Protein AF-A0A447T5Y2-F1 (afdb_monomer)

Secondary structure (DSSP, 8-state):
-GGGSSTTHHHHTS-EEEEETTTTEEEESS--BTTB----HHHHHHT-SSSS-HHHHHHHHHT--TTBGGGT-SBPP-S-SSPP-SS---EEE-S-------HHHHHHHHHTTTPPPEEEEEETTTEEEEEETTT--EEEEEE-GGGHHHHGGGG-TTGGGS---SS-SPPEEEEEE-TTS-EEEEEEEE-GGG-S-EEEEE-S-GGG--SHHHHHHHEEEEE--TT--B--SPPEEEEPTTSS-EEEEE---BT-S-SS-EEE-

Solvent-accessible surface area (backbone atoms only — not comparable to full-atom values): 14014 Å² total; per-residue (Å²): 105,60,79,30,40,59,81,66,38,25,75,76,70,56,34,35,17,25,52,33,80,90,77,74,41,35,27,25,63,34,66,60,50,96,97,39,73,30,54,51,73,70,56,47,46,37,36,26,80,87,58,87,51,26,56,58,48,46,44,36,73,56,26,47,50,70,44,14,44,90,64,75,32,84,23,36,76,71,97,57,72,72,39,63,62,82,70,24,48,69,34,80,48,49,49,70,79,66,94,68,83,51,70,68,50,55,48,48,30,62,77,28,58,80,42,77,40,30,32,33,31,17,16,44,66,39,26,37,38,33,23,33,61,89,76,69,44,68,60,37,35,37,33,56,56,57,29,39,81,54,55,44,49,79,39,37,69,62,28,88,82,58,75,66,58,19,17,28,10,30,39,33,71,35,69,40,46,48,98,88,71,50,76,42,34,35,37,34,27,23,14,11,84,20,22,46,29,38,41,34,32,57,59,61,55,65,88,67,45,80,41,27,64,50,42,6,70,26,35,71,51,72,48,70,54,87,45,37,9,29,16,64,51,63,42,44,68,44,73,42,87,100,54,82,49,46,33,52,43,36,62,24,37,54,87,32,84,47,96,61,71,48,77,56,116

Nearest PDB structures (foldseek):
  4d6v-assembly1_A  TM=4.614E-01  e=2.630E-02  Cryptococcus neoformans H99
  7v08-assembly1_x  TM=5.128E-01  e=5.706E-02  Saccharomyces cerevisiae BY4741
  4cy3-assembly1_A  TM=2.971E-01  e=2.685E-01  Drosophila melanogaster
  6ah0-assembly1_K  TM=2.551E-01  e=3.210E-01  Homo sapiens
  7pkq-assembly1_e  TM=2.874E-01  e=6.697E+00  Chlamydomonas reinhardtii

Sequence (265 aa):
MDAFASGSGWQNTRLIATWDAVNNKGVPFRWPATGVTGINSTQQSQLQPSDTKGSLRVNYLRGDASQEARNGGAFRNRSHLLGDIVDSGPVYVAKPDGPYIDSSYQTFISNNANRTPMLYVGANDGMVHAFNASTGNEAFAFVPNGVFANLYQLTSTSYNSNHIYFVDGSPQAGDVMFADGSWHSVLAGGLGGGGKTIYALDVTSPSSLTSETALANAALWEFSDSGMGYSFGRPTIARLNGSNAFAVLFGNGYASSATTPSSMR

Organism: Chromobacterium violaceum (NCBI:txid536)

Structure (mmCIF, N/CA/C/O backbone):
data_AF-A0A447T5Y2-F1
#
_entry.id   AF-A0A447T5Y2-F1
#
loop_
_atom_site.group_PDB
_atom_site.id
_atom_site.type_symbol
_atom_site.label_atom_id
_atom_site.label_alt_id
_atom_site.label_comp_id
_atom_site.label_asym_id
_atom_site.label_entity_id
_atom_site.label_seq_id
_atom_site.pdbx_PDB_ins_code
_atom_site.Cartn_x
_atom_site.Cartn_y
_atom_site.Cartn_z
_atom_site.occupancy
_atom_site.B_iso_or_equiv
_atom_site.auth_seq_id
_atom_site.auth_comp_id
_atom_site.auth_asym_id
_atom_site.auth_atom_id
_atom_site.pdbx_PDB_model_num
ATOM 1 N N . MET A 1 1 ? -6.065 -14.893 6.366 1.00 68.06 1 MET A N 1
ATOM 2 C CA . MET A 1 1 ? -6.221 -13.521 6.889 1.00 68.06 1 MET A CA 1
ATOM 3 C C . MET A 1 1 ? -6.969 -13.510 8.217 1.00 68.06 1 MET A C 1
ATOM 5 O O . MET A 1 1 ? -6.386 -13.097 9.205 1.00 68.06 1 MET A O 1
ATOM 9 N N . ASP A 1 2 ? -8.185 -14.057 8.306 1.00 68.44 2 ASP A N 1
ATOM 10 C CA . ASP A 1 2 ? -8.962 -14.046 9.565 1.00 68.44 2 ASP A CA 1
ATOM 11 C C . ASP A 1 2 ? -8.323 -14.826 10.729 1.00 68.44 2 ASP A C 1
ATOM 13 O O . ASP A 1 2 ? -8.565 -14.512 11.890 1.00 68.44 2 ASP A O 1
ATOM 17 N N . ALA A 1 3 ? -7.418 -15.768 10.443 1.00 60.91 3 ALA A N 1
ATOM 18 C CA . ALA A 1 3 ? -6.590 -16.419 11.463 1.00 60.91 3 ALA A CA 1
ATOM 19 C C . ALA A 1 3 ? -5.702 -15.433 12.261 1.00 60.91 3 ALA A C 1
ATOM 21 O O . ALA A 1 3 ? -5.240 -15.770 13.347 1.00 60.91 3 ALA A O 1
ATOM 22 N N . PHE A 1 4 ? -5.475 -14.214 11.752 1.00 60.75 4 PHE A N 1
ATOM 23 C CA . PHE A 1 4 ? -4.745 -13.153 12.454 1.00 60.75 4 PHE A CA 1
ATOM 24 C C . PHE A 1 4 ? -5.617 -12.360 13.444 1.00 60.75 4 PHE A C 1
ATOM 26 O O . PHE A 1 4 ? -5.062 -11.634 14.270 1.00 60.75 4 PHE A O 1
ATOM 33 N N . ALA A 1 5 ? -6.951 -12.491 13.374 1.00 56.75 5 ALA A N 1
ATOM 34 C CA . ALA A 1 5 ? -7.902 -11.744 14.206 1.00 56.75 5 ALA A CA 1
ATOM 35 C C . ALA A 1 5 ? -7.975 -12.254 15.658 1.00 56.75 5 ALA A C 1
ATOM 37 O O . ALA A 1 5 ? -8.434 -11.538 16.547 1.00 56.75 5 ALA A O 1
ATOM 38 N N . SER A 1 6 ? -7.522 -13.487 15.918 1.00 52.34 6 SER A N 1
ATOM 39 C CA . SER A 1 6 ? -7.438 -14.059 17.265 1.00 52.34 6 SER A CA 1
ATOM 40 C C . SER A 1 6 ? -6.021 -13.946 17.837 1.00 52.34 6 SER A C 1
ATOM 42 O O . SER A 1 6 ? -5.059 -14.396 17.216 1.00 52.34 6 SER A O 1
ATOM 44 N N . GLY A 1 7 ? -5.887 -13.406 19.052 1.00 61.41 7 GLY A N 1
ATOM 45 C CA . GLY A 1 7 ? -4.606 -13.318 19.767 1.00 61.41 7 GLY A CA 1
ATOM 46 C C . GLY A 1 7 ? -3.740 -12.123 19.345 1.00 61.41 7 GLY A C 1
ATOM 47 O O . GLY A 1 7 ? -4.256 -11.062 19.011 1.00 61.41 7 GLY A O 1
ATOM 48 N N . SER A 1 8 ? -2.411 -12.270 19.396 1.00 62.81 8 SER A N 1
ATOM 49 C CA . SER A 1 8 ? -1.436 -11.202 19.099 1.00 62.81 8 SER A CA 1
ATOM 50 C C . SER A 1 8 ? -0.883 -11.228 17.666 1.00 62.81 8 SER A C 1
ATOM 52 O O . SER A 1 8 ? -0.015 -10.420 17.335 1.00 62.81 8 SER A O 1
ATOM 54 N N . GLY A 1 9 ? -1.376 -12.121 16.795 1.00 67.12 9 GLY A N 1
ATOM 55 C CA . GLY A 1 9 ? -0.890 -12.274 15.415 1.00 67.12 9 GLY A CA 1
ATOM 56 C C . GLY A 1 9 ? -0.922 -10.962 14.623 1.00 67.12 9 GLY A C 1
ATOM 57 O O . GLY A 1 9 ? 0.093 -10.545 14.068 1.00 67.12 9 GLY A O 1
ATOM 58 N N . TRP A 1 10 ? -2.030 -10.218 14.693 1.00 76.25 10 TRP A N 1
ATOM 59 C CA . TRP A 1 10 ? -2.176 -8.899 14.059 1.00 76.25 10 TRP A CA 1
ATOM 60 C C . TRP A 1 10 ? -1.064 -7.888 14.416 1.00 76.25 10 TRP A C 1
ATOM 62 O O . TRP A 1 10 ? -0.790 -6.963 13.641 1.00 76.25 10 TRP A O 1
ATOM 72 N N . GLN A 1 11 ? -0.398 -8.047 15.568 1.00 76.00 11 GLN A N 1
ATOM 73 C CA . GLN A 1 11 ? 0.694 -7.166 15.973 1.00 76.00 11 GLN A CA 1
ATOM 74 C C . GLN A 1 11 ? 1.982 -7.452 15.224 1.00 76.00 11 GLN A C 1
ATOM 76 O O . GLN A 1 11 ? 2.660 -6.497 14.902 1.00 76.00 11 GLN A O 1
ATOM 81 N N . ASN A 1 12 ? 2.361 -8.696 14.948 1.00 75.44 12 ASN A N 1
ATOM 82 C CA . ASN A 1 12 ? 3.721 -8.979 14.459 1.00 75.44 12 ASN A CA 1
ATOM 83 C C . ASN A 1 12 ? 3.765 -9.806 13.174 1.00 75.44 12 ASN A C 1
ATOM 85 O O . ASN A 1 12 ? 4.819 -9.881 12.553 1.00 75.44 12 ASN A O 1
ATOM 89 N N . THR A 1 13 ? 2.651 -10.408 12.757 1.00 81.19 13 THR A N 1
ATOM 90 C CA . THR A 1 13 ? 2.619 -11.280 11.574 1.00 81.19 13 THR A CA 1
ATOM 91 C C . THR A 1 13 ? 2.031 -10.599 10.348 1.00 81.19 13 THR A C 1
ATOM 93 O O . THR A 1 13 ? 2.342 -11.003 9.233 1.00 81.19 13 THR A O 1
ATOM 96 N N . ARG A 1 14 ? 1.186 -9.576 10.527 1.00 90.62 14 ARG A N 1
ATOM 97 C CA . ARG A 1 14 ? 0.581 -8.840 9.413 1.00 90.62 14 ARG A CA 1
ATOM 98 C C . ARG A 1 14 ? 1.428 -7.615 9.078 1.00 90.62 14 ARG A C 1
ATOM 100 O O . ARG A 1 14 ? 1.542 -6.698 9.894 1.00 90.62 14 ARG A O 1
ATOM 107 N N . LEU A 1 15 ? 2.037 -7.626 7.896 1.00 95.44 15 LEU A N 1
ATOM 108 C CA . LEU A 1 15 ? 2.905 -6.553 7.419 1.00 95.44 15 LEU A CA 1
ATOM 109 C C . LEU A 1 15 ? 2.055 -5.475 6.755 1.00 95.44 15 LEU A C 1
ATOM 111 O O . LEU A 1 15 ? 1.461 -5.721 5.706 1.00 95.44 15 LEU A O 1
ATOM 115 N N . ILE A 1 16 ? 1.981 -4.298 7.377 1.00 97.81 16 ILE A N 1
ATOM 116 C CA . ILE A 1 16 ? 1.227 -3.170 6.834 1.00 97.81 16 ILE A CA 1
ATOM 117 C C . ILE A 1 16 ? 2.092 -1.913 6.846 1.00 97.81 16 ILE A C 1
ATOM 119 O O . ILE A 1 16 ? 2.655 -1.543 7.880 1.00 97.81 16 ILE A O 1
ATOM 123 N N . ALA A 1 17 ? 2.177 -1.240 5.703 1.00 98.44 17 ALA A N 1
ATOM 124 C CA . ALA A 1 17 ? 2.833 0.057 5.559 1.00 98.44 17 ALA A CA 1
ATOM 125 C C . ALA A 1 17 ? 1.853 1.112 5.035 1.00 98.44 17 ALA A C 1
ATOM 127 O O . ALA A 1 17 ? 0.733 0.804 4.635 1.00 98.44 17 ALA A O 1
ATOM 128 N N . THR A 1 18 ? 2.278 2.366 5.064 1.00 98.69 18 THR A N 1
ATOM 129 C CA . THR A 1 18 ? 1.534 3.522 4.566 1.00 98.69 18 THR A CA 1
ATOM 130 C C . THR A 1 18 ? 2.504 4.561 4.028 1.00 98.69 18 THR A C 1
ATOM 132 O O . THR A 1 18 ? 3.698 4.522 4.330 1.00 98.69 18 THR A O 1
ATOM 135 N N . TRP A 1 19 ? 1.997 5.520 3.263 1.00 98.44 19 TRP A N 1
ATOM 136 C CA . TRP A 1 19 ? 2.757 6.703 2.882 1.00 98.44 19 TRP A CA 1
ATOM 137 C C . TRP A 1 19 ? 2.705 7.779 3.969 1.00 98.44 19 TRP A C 1
ATOM 139 O O . TRP A 1 19 ? 1.634 8.081 4.487 1.00 98.44 19 TRP A O 1
ATOM 149 N N . ASP A 1 20 ? 3.841 8.379 4.308 1.00 97.50 20 ASP A N 1
ATOM 150 C CA . ASP A 1 20 ? 3.941 9.605 5.097 1.00 97.50 20 ASP A CA 1
ATOM 151 C C . ASP A 1 20 ? 4.128 10.783 4.133 1.00 97.50 20 ASP A C 1
ATOM 153 O O . ASP A 1 20 ? 5.242 11.093 3.709 1.00 97.50 20 ASP A O 1
ATOM 157 N N . ALA A 1 21 ? 3.025 11.453 3.791 1.00 95.25 21 ALA A N 1
ATOM 158 C CA . ALA A 1 21 ? 3.039 12.578 2.856 1.00 95.25 21 ALA A CA 1
ATOM 159 C C . ALA A 1 21 ? 3.775 13.822 3.390 1.00 95.25 21 ALA A C 1
ATOM 161 O O . ALA A 1 21 ? 4.168 14.676 2.602 1.00 95.25 21 ALA A O 1
ATOM 162 N N . VAL A 1 22 ? 3.976 13.936 4.710 1.00 96.00 22 VAL A N 1
ATOM 163 C CA . VAL A 1 22 ? 4.702 15.065 5.317 1.00 96.00 22 VAL A CA 1
ATOM 164 C C . VAL A 1 22 ? 6.204 14.893 5.117 1.00 96.00 22 VAL A C 1
ATOM 166 O O . VAL A 1 22 ? 6.900 15.855 4.806 1.00 96.00 22 VAL A O 1
ATOM 169 N N . ASN A 1 23 ? 6.700 13.665 5.277 1.00 95.94 23 ASN A N 1
ATOM 170 C CA . ASN A 1 23 ? 8.123 13.343 5.151 1.00 95.94 23 ASN A CA 1
ATOM 171 C C . ASN A 1 23 ? 8.494 12.696 3.807 1.00 95.94 23 ASN A C 1
ATOM 173 O O . ASN A 1 23 ? 9.650 12.317 3.623 1.00 95.94 23 ASN A O 1
ATOM 177 N N . ASN A 1 24 ? 7.528 12.561 2.893 1.00 96.56 24 ASN A N 1
ATOM 178 C CA . ASN A 1 24 ? 7.677 12.008 1.547 1.00 96.56 24 ASN A CA 1
ATOM 179 C C . ASN A 1 24 ? 8.396 10.645 1.524 1.00 96.56 24 ASN A C 1
ATOM 181 O O . ASN A 1 24 ? 9.393 10.462 0.822 1.00 96.56 24 ASN A O 1
ATOM 185 N N . LYS A 1 25 ? 7.920 9.703 2.346 1.00 97.69 25 LYS A N 1
ATOM 186 C CA . LYS A 1 25 ? 8.472 8.344 2.450 1.00 97.69 25 LYS A CA 1
ATOM 187 C C . LYS A 1 25 ? 7.422 7.346 2.925 1.00 97.69 25 LYS A C 1
ATOM 189 O O . LYS A 1 25 ? 6.470 7.728 3.601 1.00 97.69 25 LYS A O 1
ATOM 194 N N . GLY A 1 26 ? 7.625 6.059 2.660 1.00 98.38 26 GLY A N 1
ATOM 195 C CA . GLY A 1 26 ? 6.846 5.024 3.332 1.00 98.38 26 GLY A CA 1
ATOM 196 C C . GLY A 1 26 ? 7.217 4.895 4.810 1.00 98.38 26 GLY A C 1
ATOM 197 O O . GLY A 1 26 ? 8.362 5.115 5.214 1.00 98.38 26 GLY A O 1
ATOM 198 N N . VAL A 1 27 ? 6.243 4.507 5.630 1.00 98.38 27 VAL A N 1
ATOM 199 C CA . VAL A 1 27 ? 6.416 4.177 7.051 1.00 98.38 27 VAL A CA 1
ATOM 200 C C . VAL A 1 27 ? 5.561 2.958 7.422 1.00 98.38 27 VAL A C 1
ATOM 202 O O . VAL A 1 27 ? 4.553 2.694 6.762 1.00 98.38 27 VAL A O 1
ATOM 205 N N . PRO A 1 28 ? 5.910 2.197 8.475 1.00 97.75 28 PRO A N 1
ATOM 206 C CA . PRO A 1 28 ? 5.013 1.179 9.017 1.00 97.75 28 PRO A CA 1
ATOM 207 C C . PRO A 1 28 ? 3.645 1.772 9.386 1.00 97.75 28 PRO A C 1
ATOM 209 O O . PRO A 1 28 ? 3.563 2.863 9.953 1.00 97.75 28 PRO A O 1
ATOM 212 N N . PHE A 1 29 ? 2.553 1.047 9.130 1.00 97.88 29 PHE A N 1
ATOM 213 C CA . PHE A 1 29 ? 1.213 1.460 9.557 1.00 97.88 29 PHE A CA 1
ATOM 214 C C . PHE A 1 29 ? 1.020 1.137 11.044 1.00 97.88 29 PHE A C 1
ATOM 216 O O . PHE A 1 29 ? 0.373 0.162 11.433 1.00 97.88 29 PHE A O 1
ATOM 223 N N . ARG A 1 30 ? 1.668 1.930 11.896 1.00 97.00 30 ARG A N 1
ATOM 224 C CA . ARG A 1 30 ? 1.734 1.750 13.350 1.00 97.00 30 ARG A CA 1
ATOM 225 C C . ARG A 1 30 ? 1.444 3.051 14.058 1.00 97.00 30 ARG A C 1
ATOM 227 O O . ARG A 1 30 ? 1.848 4.105 13.581 1.00 97.00 30 ARG A O 1
ATOM 234 N N . TRP A 1 31 ? 0.828 2.966 15.232 1.00 97.19 31 TRP A N 1
ATOM 235 C CA . TRP A 1 31 ? 0.825 4.095 16.149 1.00 97.19 31 TRP A CA 1
ATOM 236 C C . TRP A 1 31 ? 2.240 4.269 16.725 1.00 97.19 31 TRP A C 1
ATOM 238 O O . TRP A 1 31 ? 2.762 3.295 17.275 1.00 97.19 31 TRP A O 1
ATOM 248 N N . PRO A 1 32 ? 2.880 5.447 16.600 1.00 95.81 32 PRO A N 1
ATOM 249 C CA . PRO A 1 32 ? 4.230 5.634 17.118 1.00 95.81 32 PRO A CA 1
ATOM 250 C C . PRO A 1 32 ? 4.312 5.430 18.632 1.00 95.81 32 PRO A C 1
ATOM 252 O O . PRO A 1 32 ? 3.452 5.883 19.389 1.00 95.81 32 PRO A O 1
ATOM 255 N N . ALA A 1 33 ? 5.378 4.767 19.070 1.00 92.06 33 ALA A N 1
ATOM 256 C CA . ALA A 1 33 ? 5.717 4.536 20.471 1.00 92.06 33 ALA A CA 1
ATOM 257 C C . ALA A 1 33 ? 7.243 4.412 20.608 1.00 92.06 33 ALA A C 1
ATOM 259 O O . ALA A 1 33 ? 7.964 4.398 19.609 1.00 92.06 33 ALA A O 1
ATOM 260 N N . THR A 1 34 ? 7.766 4.310 21.832 1.00 89.69 34 THR A N 1
ATOM 261 C CA . THR A 1 34 ? 9.209 4.127 22.048 1.00 89.69 34 THR A CA 1
ATOM 262 C C . THR A 1 34 ? 9.713 2.889 21.299 1.00 89.69 34 THR A C 1
ATOM 264 O O . THR A 1 34 ? 9.273 1.776 21.571 1.00 89.69 34 THR A O 1
ATOM 267 N N . GLY A 1 35 ? 10.633 3.091 20.350 1.00 85.38 35 GLY A N 1
ATOM 268 C CA . GLY A 1 35 ? 11.194 2.020 19.517 1.00 85.38 35 GLY A CA 1
ATOM 269 C C . GLY A 1 35 ? 10.315 1.572 18.342 1.00 85.38 35 GLY A C 1
ATOM 270 O O . GLY A 1 35 ? 10.702 0.653 17.628 1.00 85.38 35 GLY A O 1
ATOM 271 N N . VAL A 1 36 ? 9.166 2.216 18.111 1.00 85.75 36 VAL A N 1
ATOM 272 C CA . VAL A 1 36 ? 8.235 1.898 17.018 1.00 85.75 36 VAL A CA 1
ATOM 273 C C . VAL A 1 36 ? 8.043 3.132 16.141 1.00 85.75 36 VAL A C 1
ATOM 275 O O . VAL A 1 36 ? 7.433 4.119 16.558 1.00 85.75 36 VAL A O 1
ATOM 278 N N . THR A 1 37 ? 8.554 3.074 14.910 1.00 91.19 37 THR A N 1
ATOM 279 C CA . THR A 1 37 ? 8.246 4.064 13.870 1.00 91.19 37 THR A CA 1
ATOM 280 C C . THR A 1 37 ? 6.853 3.807 13.302 1.00 91.19 37 THR A C 1
ATOM 282 O O . THR A 1 37 ? 6.377 2.671 13.280 1.00 91.19 37 THR A O 1
ATOM 285 N N . GLY A 1 38 ? 6.169 4.864 12.869 1.00 96.38 38 GLY A N 1
ATOM 286 C CA . GLY A 1 38 ? 4.776 4.761 12.461 1.00 96.38 38 GLY A CA 1
ATOM 287 C C . GLY A 1 38 ? 4.245 6.023 11.796 1.00 96.38 38 GLY A C 1
ATOM 288 O O . GLY A 1 38 ? 5.019 6.852 11.320 1.00 96.38 38 GLY A O 1
ATOM 289 N N . ILE A 1 39 ? 2.922 6.165 11.807 1.00 98.44 39 ILE A N 1
ATOM 290 C CA . ILE A 1 39 ? 2.203 7.288 11.196 1.00 98.44 39 ILE A CA 1
ATOM 291 C C . ILE A 1 39 ? 2.573 8.639 11.823 1.00 98.44 39 ILE A C 1
ATOM 293 O O . ILE A 1 39 ? 2.779 8.753 13.035 1.00 98.44 39 ILE A O 1
ATOM 297 N N . ASN A 1 40 ? 2.617 9.692 11.011 1.00 97.81 40 ASN A N 1
ATOM 298 C CA . ASN A 1 40 ? 2.963 11.036 11.482 1.00 97.81 40 ASN A CA 1
ATOM 299 C C . ASN A 1 40 ? 1.832 11.675 12.325 1.00 97.81 40 ASN A C 1
ATOM 301 O O . ASN A 1 40 ? 0.732 11.135 12.450 1.00 97.81 40 ASN A O 1
ATOM 305 N N . SER A 1 41 ? 2.083 12.847 12.914 1.00 97.56 41 SER A N 1
ATOM 306 C CA . SER A 1 41 ? 1.103 13.550 13.761 1.00 97.56 41 SER A CA 1
ATOM 307 C C . SER A 1 41 ? -0.160 14.007 13.012 1.00 97.56 41 SER A C 1
ATOM 309 O O . SER A 1 41 ? -1.246 14.033 13.601 1.00 97.56 41 SER A O 1
ATOM 311 N N . THR A 1 42 ? -0.053 14.327 11.719 1.00 97.94 42 THR A N 1
ATOM 312 C CA . THR A 1 42 ? -1.201 14.672 10.864 1.00 97.94 42 THR A CA 1
ATOM 313 C C . THR A 1 42 ? -2.133 13.472 10.714 1.00 97.94 42 THR A C 1
ATOM 315 O O . THR A 1 42 ? -3.329 13.571 10.985 1.00 97.94 42 THR A O 1
ATOM 318 N N . GLN A 1 43 ? -1.574 12.313 10.381 1.00 98.44 43 GLN A N 1
ATOM 319 C CA . GLN A 1 43 ? -2.290 11.048 10.257 1.00 98.44 43 GLN A CA 1
ATOM 320 C C . GLN A 1 43 ? -2.898 10.599 11.590 1.00 98.44 43 GLN A C 1
ATOM 322 O O . GLN A 1 43 ? -4.048 10.166 11.632 1.00 98.44 43 GLN A O 1
ATOM 327 N N . GLN A 1 44 ? -2.168 10.757 12.700 1.00 98.38 44 GLN A N 1
ATOM 328 C CA . GLN A 1 44 ? -2.701 10.489 14.041 1.00 98.38 44 GLN A CA 1
ATOM 329 C C . GLN A 1 44 ? -3.942 11.336 14.330 1.00 98.38 44 GLN A C 1
ATOM 331 O O . GLN A 1 44 ? -4.935 10.806 14.824 1.00 98.38 44 GLN A O 1
ATOM 336 N N . SER A 1 45 ? -3.911 12.625 13.978 1.00 98.12 45 SER A N 1
ATOM 337 C CA . SER A 1 45 ? -5.047 13.540 14.151 1.00 98.12 45 SER A CA 1
ATOM 338 C C . SER A 1 45 ? -6.255 13.126 13.302 1.00 98.12 45 SER A C 1
ATOM 340 O O . SER A 1 45 ? -7.378 13.117 13.800 1.00 98.12 45 SER A O 1
ATOM 342 N N . GLN A 1 46 ? -6.035 12.702 12.053 1.00 97.94 46 GLN A N 1
ATOM 343 C CA . GLN A 1 46 ? -7.099 12.204 11.168 1.00 97.94 46 GLN A CA 1
ATOM 344 C C . GLN A 1 46 ? -7.762 10.915 11.684 1.00 97.94 46 GLN A C 1
ATOM 346 O O . GLN A 1 46 ? -8.942 10.684 11.432 1.00 97.94 46 GLN A O 1
ATOM 351 N N . LEU A 1 47 ? -7.036 10.091 12.447 1.00 98.12 47 LEU A N 1
ATOM 352 C CA . LEU A 1 47 ? -7.574 8.877 13.071 1.00 98.12 47 LEU A CA 1
ATOM 353 C C . LEU A 1 47 ? -8.290 9.120 14.404 1.00 98.12 47 LEU A C 1
ATOM 355 O O . LEU A 1 47 ? -8.854 8.186 14.981 1.00 98.12 47 LEU A O 1
ATOM 359 N N . GLN A 1 48 ? -8.287 10.346 14.916 1.00 97.06 48 GLN A N 1
ATOM 360 C CA . GLN A 1 48 ? -8.955 10.683 16.170 1.00 97.06 48 GLN A CA 1
ATOM 361 C C . GLN A 1 48 ? -9.603 12.079 16.110 1.00 97.06 48 GLN A C 1
ATOM 363 O O . GLN A 1 48 ? -9.365 12.928 16.963 1.00 97.06 48 GLN A O 1
ATOM 368 N N . PRO A 1 49 ? -10.462 12.345 15.108 1.00 95.94 49 PRO A N 1
ATOM 369 C CA . PRO A 1 49 ? -10.977 13.694 14.860 1.00 95.94 49 PRO A CA 1
ATOM 370 C C . PRO A 1 49 ? -11.861 14.234 15.996 1.00 95.94 49 PRO A C 1
ATOM 372 O O . PRO A 1 49 ? -12.090 15.436 16.078 1.00 95.94 49 PRO A O 1
ATOM 375 N N . SER A 1 50 ? -12.376 13.358 16.863 1.00 95.25 50 SER A N 1
ATOM 376 C CA . SER A 1 50 ? -13.317 13.712 17.930 1.00 95.25 50 SER A CA 1
ATOM 377 C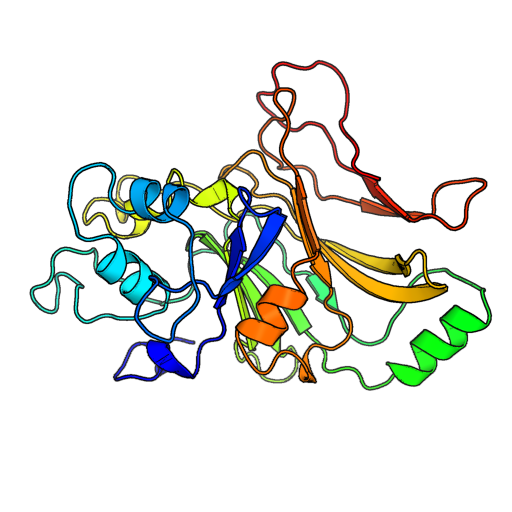 C . SER A 1 50 ? -13.079 12.975 19.254 1.00 95.25 50 SER A C 1
ATOM 379 O O . SER A 1 50 ? -13.886 13.099 20.171 1.00 95.25 50 SER A O 1
ATOM 381 N N . ASP A 1 51 ? -12.028 12.157 19.358 1.00 95.75 51 ASP A N 1
ATOM 382 C CA . ASP A 1 51 ? -11.696 11.399 20.570 1.00 95.75 51 ASP A CA 1
ATOM 383 C C . ASP A 1 51 ? -10.185 11.120 20.655 1.00 95.75 51 ASP A C 1
ATOM 385 O O . ASP A 1 51 ? -9.399 11.717 19.931 1.00 95.75 51 ASP A O 1
ATOM 389 N N . THR A 1 52 ? -9.764 10.240 21.565 1.00 96.75 52 THR A N 1
ATOM 390 C CA . THR A 1 52 ? -8.355 9.856 21.773 1.00 96.75 52 THR A CA 1
ATOM 391 C C . THR A 1 52 ? -8.089 8.386 21.440 1.00 96.75 52 THR A C 1
ATOM 393 O O . THR A 1 52 ? -7.147 7.777 21.946 1.00 96.75 52 THR A O 1
ATOM 396 N N . LYS A 1 53 ? -8.934 7.768 20.603 1.00 97.62 53 LYS A N 1
ATOM 397 C CA . LYS A 1 53 ? -8.872 6.328 20.298 1.00 97.62 53 LYS A CA 1
ATOM 398 C C . LYS A 1 53 ? -8.000 6.000 19.084 1.00 97.62 53 LYS A C 1
ATOM 400 O O . LYS A 1 53 ? -8.066 4.876 18.593 1.00 97.62 53 LYS A O 1
ATOM 405 N N . GLY A 1 54 ? -7.186 6.934 18.585 1.00 97.69 54 GLY A N 1
ATOM 406 C CA . GLY A 1 54 ? -6.409 6.751 17.355 1.00 97.69 54 GLY A CA 1
ATOM 407 C C . GLY A 1 54 ? -5.531 5.492 17.358 1.00 97.69 54 GLY A C 1
ATOM 408 O O . GLY A 1 54 ? -5.573 4.713 16.407 1.00 97.69 54 GLY A O 1
ATOM 409 N N . SER A 1 55 ? -4.816 5.221 18.456 1.00 97.19 55 SER A N 1
ATOM 410 C CA . SER A 1 55 ? -3.981 4.015 18.593 1.00 97.19 55 SER A CA 1
ATOM 411 C C . SER A 1 55 ? -4.801 2.723 18.549 1.00 97.19 55 SER A C 1
ATOM 413 O O . SER A 1 55 ? -4.424 1.764 17.874 1.00 97.19 55 SER A O 1
ATOM 415 N N . LEU A 1 56 ? -5.965 2.718 19.203 1.00 97.38 56 LEU A N 1
ATOM 416 C CA . LEU A 1 56 ? -6.911 1.607 19.164 1.00 97.38 56 LEU A CA 1
ATOM 417 C C . LEU A 1 56 ? -7.460 1.398 17.749 1.00 97.38 56 LEU A C 1
ATOM 419 O O . LEU A 1 56 ? -7.594 0.254 17.323 1.00 97.38 56 LEU A O 1
ATOM 423 N N . ARG A 1 57 ? -7.732 2.474 16.995 1.00 97.75 57 ARG A N 1
ATOM 424 C CA . ARG A 1 57 ? -8.175 2.368 15.595 1.00 97.75 57 ARG A CA 1
ATOM 425 C C . ARG A 1 57 ? -7.103 1.761 14.705 1.00 97.75 57 ARG A C 1
ATOM 427 O O . ARG A 1 57 ? -7.428 0.884 13.913 1.00 97.75 57 ARG A O 1
ATOM 434 N N . VAL A 1 58 ? -5.838 2.162 14.862 1.00 97.25 58 VAL A N 1
ATOM 435 C CA . VAL A 1 58 ? -4.726 1.523 14.139 1.00 97.25 58 VAL A CA 1
ATOM 436 C C . VAL A 1 58 ? -4.689 0.029 14.452 1.00 97.25 58 VAL A C 1
ATOM 438 O O . VAL A 1 58 ? -4.699 -0.781 13.532 1.00 97.25 58 VAL A O 1
ATOM 441 N N . ASN A 1 59 ? -4.727 -0.358 15.729 1.00 95.75 59 ASN A N 1
ATOM 442 C CA . ASN A 1 59 ? -4.724 -1.769 16.124 1.00 95.75 59 ASN A CA 1
ATOM 443 C C . ASN A 1 59 ? -5.904 -2.541 15.521 1.00 95.75 59 ASN A C 1
ATOM 445 O O . ASN A 1 59 ? -5.720 -3.614 14.945 1.00 95.75 59 ASN A O 1
ATOM 449 N N . TYR A 1 60 ? -7.102 -1.963 15.577 1.00 95.62 60 TYR A N 1
ATOM 450 C CA . TYR A 1 60 ? -8.303 -2.544 14.995 1.00 95.62 60 TYR A CA 1
ATOM 451 C C . TYR A 1 60 ? -8.171 -2.755 13.481 1.00 95.62 60 TYR A C 1
ATOM 453 O O . TYR A 1 60 ? -8.399 -3.864 12.997 1.00 95.62 60 TYR A O 1
ATOM 461 N N . LEU A 1 61 ? -7.731 -1.741 12.731 1.00 95.62 61 LEU A N 1
ATOM 462 C CA . LEU A 1 61 ? -7.524 -1.825 11.277 1.00 95.62 61 LEU A CA 1
ATOM 463 C C . LEU A 1 61 ? -6.465 -2.871 10.906 1.00 95.62 61 LEU A C 1
ATOM 465 O O . LEU A 1 61 ? -6.596 -3.577 9.907 1.00 95.62 61 LEU A O 1
ATOM 469 N N . ARG A 1 62 ? -5.451 -3.042 11.757 1.00 95.25 62 ARG A N 1
ATOM 470 C CA . ARG A 1 62 ? -4.449 -4.102 11.606 1.00 95.25 62 ARG A CA 1
ATOM 471 C C . ARG A 1 62 ? -5.001 -5.497 11.893 1.00 95.25 62 ARG A C 1
ATOM 473 O O . ARG A 1 62 ? -4.485 -6.463 11.339 1.00 95.25 62 ARG A O 1
ATOM 480 N N . GLY A 1 63 ? -6.056 -5.612 12.693 1.00 93.81 63 GLY A N 1
ATOM 481 C CA . GLY A 1 63 ? -6.769 -6.869 12.923 1.00 93.81 63 GLY A CA 1
ATOM 482 C C . GLY A 1 63 ? -7.184 -7.130 14.367 1.00 93.81 63 GLY A C 1
ATOM 483 O O . GLY A 1 63 ? -7.756 -8.181 14.630 1.00 93.81 63 GLY A O 1
ATOM 484 N N . ASP A 1 64 ? -6.930 -6.207 15.298 1.00 93.81 64 ASP A N 1
ATOM 485 C CA . ASP A 1 64 ? -7.353 -6.373 16.688 1.00 93.81 64 ASP A CA 1
ATOM 486 C C . ASP A 1 64 ? -8.883 -6.366 16.809 1.00 93.81 64 ASP A C 1
ATOM 488 O O . ASP A 1 64 ? -9.550 -5.394 16.446 1.00 93.81 64 ASP A O 1
ATOM 492 N N . ALA A 1 65 ? -9.442 -7.446 17.348 1.00 93.12 65 ALA A N 1
ATOM 493 C CA . ALA A 1 65 ? -10.868 -7.559 17.619 1.00 93.12 65 ALA A CA 1
ATOM 494 C C . ALA A 1 65 ? -11.247 -7.118 19.047 1.00 93.12 65 ALA A C 1
ATOM 496 O O . ALA A 1 65 ? -12.433 -7.061 19.369 1.00 93.12 65 ALA A O 1
ATOM 497 N N . SER A 1 66 ? -10.283 -6.798 19.923 1.00 93.62 66 SER A N 1
ATOM 498 C CA . SER A 1 66 ? -10.543 -6.515 21.347 1.00 93.62 66 SER A CA 1
ATOM 499 C C . SER A 1 66 ? -11.514 -5.352 21.574 1.00 93.62 66 SER A C 1
ATOM 501 O O . SER A 1 66 ? -12.277 -5.354 22.535 1.00 93.62 66 SER A O 1
ATOM 503 N N . GLN A 1 67 ? -11.510 -4.375 20.665 1.00 95.62 67 GLN A N 1
ATOM 504 C CA . GLN A 1 67 ? -12.364 -3.193 20.729 1.00 95.62 67 GLN A CA 1
ATOM 505 C C . GLN A 1 67 ? -13.695 -3.352 19.983 1.00 95.62 67 GLN A C 1
ATOM 507 O O . GLN A 1 67 ? -14.458 -2.391 19.916 1.00 95.62 67 GLN A O 1
ATOM 512 N N . GLU A 1 68 ? -14.009 -4.527 19.438 1.00 95.94 68 GLU A N 1
ATOM 513 C CA . GLU A 1 68 ? -15.316 -4.779 18.827 1.00 95.94 68 GLU A CA 1
ATOM 514 C C . GLU A 1 68 ? -16.439 -4.799 19.874 1.00 95.94 68 GLU A C 1
ATOM 516 O O . GLU A 1 68 ? -16.269 -5.308 20.983 1.00 95.94 68 GLU A O 1
ATOM 521 N N . ALA A 1 69 ? -17.617 -4.288 19.514 1.00 96.44 69 ALA A N 1
ATOM 522 C CA . ALA A 1 69 ? -18.779 -4.198 20.398 1.00 96.44 69 ALA A CA 1
ATOM 523 C C . ALA A 1 69 ? -19.200 -5.553 20.993 1.00 96.44 69 ALA A C 1
ATOM 525 O O . ALA A 1 69 ? -19.608 -5.620 22.150 1.00 96.44 69 ALA A O 1
ATOM 526 N N . ARG A 1 70 ? -19.044 -6.655 20.244 1.00 94.56 70 ARG A N 1
ATOM 527 C CA . ARG A 1 70 ? -19.311 -8.017 20.742 1.00 94.56 70 ARG A CA 1
ATOM 528 C C . ARG A 1 70 ? -18.392 -8.428 21.899 1.00 94.56 70 ARG A C 1
ATOM 530 O O . ARG A 1 70 ? -18.747 -9.320 22.657 1.00 94.56 70 ARG A O 1
ATOM 537 N N . ASN A 1 71 ? -17.236 -7.778 22.017 1.00 94.88 71 ASN A N 1
ATOM 538 C CA . ASN A 1 71 ? -16.239 -7.984 23.065 1.00 94.88 71 ASN A CA 1
ATOM 539 C C . ASN A 1 71 ? -16.305 -6.885 24.145 1.00 94.88 71 ASN A C 1
ATOM 541 O O . ASN A 1 71 ? -15.411 -6.789 24.980 1.00 94.88 71 ASN A O 1
ATOM 545 N N . GLY A 1 72 ? -17.350 -6.045 24.132 1.00 95.25 72 GLY A N 1
ATOM 546 C CA . GLY A 1 72 ? -17.525 -4.934 25.073 1.00 95.25 72 GLY A CA 1
ATOM 547 C C . GLY A 1 72 ? -16.765 -3.655 24.705 1.00 95.25 72 GLY A C 1
ATOM 548 O O . GLY A 1 72 ? -16.706 -2.733 25.517 1.00 95.25 72 GLY A O 1
ATOM 549 N N . GLY A 1 73 ? -16.179 -3.583 23.505 1.00 96.12 73 GLY A N 1
ATOM 550 C CA . GLY A 1 73 ? -15.473 -2.401 23.017 1.00 96.12 73 GLY A CA 1
ATOM 551 C C . GLY A 1 73 ? -16.368 -1.373 22.311 1.00 96.12 73 GLY A C 1
ATOM 552 O O . GLY A 1 73 ? -17.588 -1.508 22.238 1.00 96.12 73 GLY A O 1
ATOM 553 N N . ALA A 1 74 ? -15.745 -0.312 21.790 1.00 95.88 74 ALA A N 1
ATOM 554 C CA . ALA A 1 74 ? -16.439 0.832 21.188 1.00 95.88 74 ALA A CA 1
ATOM 555 C C . ALA A 1 74 ? -16.531 0.800 19.650 1.00 95.88 74 ALA A C 1
ATOM 557 O O . ALA A 1 74 ? -17.093 1.725 19.063 1.00 95.88 74 ALA A O 1
ATOM 558 N N . PHE A 1 75 ? -15.943 -0.198 18.990 1.00 96.75 75 PHE A N 1
ATOM 559 C CA . PHE A 1 75 ? -15.879 -0.286 17.532 1.00 96.75 75 PHE A CA 1
ATOM 560 C C . PHE A 1 75 ? -16.893 -1.279 16.972 1.00 96.75 75 PHE A C 1
ATOM 562 O O . PHE A 1 75 ? -17.391 -2.160 17.675 1.00 96.75 75 PHE A O 1
ATOM 569 N N . ARG A 1 76 ? -17.220 -1.143 15.683 1.00 95.69 76 ARG A N 1
ATOM 570 C CA . ARG A 1 76 ? -18.121 -2.086 15.007 1.00 95.69 76 ARG A CA 1
ATOM 571 C C . ARG A 1 76 ? -17.600 -3.519 15.054 1.00 95.69 76 ARG A C 1
ATOM 573 O O . ARG A 1 76 ? -16.404 -3.773 15.129 1.00 95.69 76 ARG A O 1
ATOM 580 N N . ASN A 1 77 ? -18.531 -4.448 14.915 1.00 94.38 77 ASN A N 1
ATOM 581 C CA . ASN A 1 77 ? -18.237 -5.859 14.719 1.00 94.38 77 ASN A CA 1
ATOM 582 C C . ASN A 1 77 ? -17.883 -6.128 13.247 1.00 94.38 77 ASN A C 1
ATOM 584 O O . ASN A 1 77 ? -18.628 -5.705 12.358 1.00 94.38 77 ASN A O 1
ATOM 588 N N . ARG A 1 78 ? -16.791 -6.858 12.980 1.00 92.25 78 ARG A N 1
ATOM 589 C CA . ARG A 1 78 ? -16.431 -7.331 11.629 1.00 92.25 78 ARG A CA 1
ATOM 590 C C . ARG A 1 78 ? -16.653 -8.824 11.448 1.00 92.25 78 ARG A C 1
ATOM 592 O O . ARG A 1 78 ? -16.257 -9.620 12.292 1.00 92.25 78 ARG A O 1
ATOM 599 N N . SER A 1 79 ? -17.239 -9.232 10.329 1.00 89.38 79 SER A N 1
ATOM 600 C CA . SER A 1 79 ? -17.290 -10.660 9.983 1.00 89.38 79 SER A CA 1
ATOM 601 C C . SER A 1 79 ? -15.938 -11.177 9.482 1.00 89.38 79 SER A C 1
ATOM 603 O O . SER A 1 79 ? -15.585 -12.311 9.779 1.00 89.38 79 SER A O 1
ATOM 605 N N . HIS A 1 80 ? -15.182 -10.326 8.780 1.00 89.88 80 HIS A N 1
ATOM 606 C CA . HIS A 1 80 ? -13.876 -10.631 8.191 1.00 89.88 80 HIS A CA 1
ATOM 607 C C . HIS A 1 80 ? -12.918 -9.451 8.366 1.00 89.88 80 HIS A C 1
ATOM 609 O O . HIS A 1 80 ? -13.359 -8.304 8.495 1.00 89.88 80 HIS A O 1
ATOM 615 N N . LEU A 1 81 ? -11.613 -9.731 8.373 1.00 90.62 81 LEU A N 1
ATOM 616 C CA . LEU A 1 81 ? -10.588 -8.687 8.370 1.00 90.62 81 LEU A CA 1
ATOM 617 C C . LEU A 1 81 ? -10.470 -8.007 7.008 1.00 90.62 81 LEU A C 1
ATOM 619 O O . LEU A 1 81 ? -10.312 -6.791 6.983 1.00 90.62 81 LEU A O 1
ATOM 623 N N . LEU A 1 82 ? -10.547 -8.786 5.922 1.00 92.62 82 LEU A N 1
ATOM 624 C CA . LEU A 1 82 ? -10.544 -8.259 4.560 1.00 92.62 82 LEU A CA 1
ATOM 625 C C . LEU A 1 82 ? -11.803 -7.423 4.338 1.00 92.62 82 LEU A C 1
ATOM 627 O O . LEU A 1 82 ? -12.915 -7.898 4.591 1.00 92.62 82 LEU A O 1
ATOM 631 N N . GLY A 1 83 ? -11.615 -6.194 3.865 1.00 92.12 83 GLY A N 1
ATOM 632 C CA . GLY A 1 83 ? -12.712 -5.355 3.399 1.00 92.12 83 GLY A CA 1
ATOM 633 C C . GLY A 1 83 ? -13.434 -5.958 2.197 1.00 92.12 83 GLY A C 1
ATOM 634 O O . GLY A 1 83 ? -12.933 -6.851 1.516 1.00 92.12 83 GLY A O 1
ATOM 635 N N . ASP A 1 84 ? -14.626 -5.453 1.912 1.00 92.00 84 ASP A N 1
ATOM 636 C CA . ASP A 1 84 ? -15.295 -5.753 0.655 1.00 92.00 84 ASP A CA 1
ATOM 637 C C . ASP A 1 84 ? -14.476 -5.228 -0.536 1.00 92.00 84 ASP A C 1
ATOM 639 O O . ASP A 1 84 ? -13.896 -4.141 -0.487 1.00 92.00 84 ASP A O 1
ATOM 643 N N . ILE A 1 85 ? -14.428 -6.030 -1.600 1.00 93.19 85 ILE A N 1
ATOM 644 C CA . ILE A 1 85 ? -13.848 -5.676 -2.896 1.00 93.19 85 ILE A CA 1
ATOM 645 C C . ILE A 1 85 ? -15.033 -5.412 -3.821 1.00 93.19 85 ILE A C 1
ATOM 647 O O . ILE A 1 85 ? -15.768 -6.350 -4.139 1.00 93.19 85 ILE A O 1
ATOM 651 N N . VAL A 1 86 ? -15.252 -4.149 -4.195 1.00 89.38 86 VAL A N 1
ATOM 652 C CA . VAL A 1 86 ? -16.424 -3.742 -4.985 1.00 89.38 86 VAL A CA 1
ATOM 653 C C . VAL A 1 86 ? -16.029 -3.544 -6.442 1.00 89.38 86 VAL A C 1
ATOM 655 O O . VAL A 1 86 ? -16.411 -4.360 -7.279 1.00 89.38 86 VAL A O 1
ATOM 658 N N . ASP A 1 87 ? -15.203 -2.535 -6.728 1.00 89.62 87 ASP A N 1
ATOM 659 C CA . ASP A 1 87 ? -14.817 -2.184 -8.103 1.00 89.62 87 ASP A CA 1
ATOM 660 C C . ASP A 1 87 ? -13.359 -2.552 -8.438 1.00 89.62 87 ASP A C 1
ATOM 662 O O . ASP A 1 87 ? -12.939 -2.524 -9.603 1.00 89.62 87 ASP A O 1
ATOM 666 N N . SER A 1 88 ? -12.559 -2.925 -7.434 1.00 94.19 88 SER A N 1
ATOM 667 C CA . SER A 1 88 ? -11.152 -3.274 -7.638 1.00 94.19 88 SER A CA 1
ATOM 668 C C . SER A 1 88 ? -10.988 -4.678 -8.233 1.00 94.19 88 SER A C 1
ATOM 670 O O . SER A 1 88 ? -11.229 -5.697 -7.590 1.00 94.19 88 SER A O 1
ATOM 672 N N . GLY A 1 89 ? -10.520 -4.748 -9.478 1.00 94.88 89 GLY A N 1
ATOM 673 C CA . GLY A 1 89 ? -10.071 -5.981 -10.110 1.00 94.88 89 GLY A CA 1
ATOM 674 C C . GLY A 1 89 ? -8.628 -6.316 -9.714 1.00 94.88 89 GLY A C 1
ATOM 675 O O . GLY A 1 89 ? -7.768 -5.429 -9.777 1.00 94.88 89 GLY A O 1
ATOM 676 N N . PRO A 1 90 ? -8.321 -7.580 -9.362 1.00 96.06 90 PRO A N 1
ATOM 677 C CA . PRO A 1 90 ? -6.969 -7.967 -8.992 1.00 96.06 90 PRO A CA 1
ATOM 678 C C . PRO A 1 90 ? -6.008 -7.888 -10.188 1.00 96.06 90 PRO A C 1
ATOM 680 O O . PRO A 1 90 ? -6.389 -8.172 -11.326 1.00 96.06 90 PRO A O 1
ATOM 683 N N . VAL A 1 91 ? -4.740 -7.563 -9.927 1.00 97.88 91 VAL A N 1
ATOM 684 C CA . VAL A 1 91 ? -3.642 -7.680 -10.901 1.00 97.88 91 VAL A CA 1
ATOM 685 C C . VAL A 1 91 ? -2.668 -8.771 -10.470 1.00 97.88 91 VAL A C 1
ATOM 687 O O . VAL A 1 91 ? -2.286 -8.852 -9.303 1.00 97.88 91 VAL A O 1
ATOM 690 N N . TYR A 1 92 ? -2.287 -9.625 -11.418 1.00 98.31 92 TYR A N 1
ATOM 691 C CA . TYR A 1 92 ? -1.336 -10.714 -11.219 1.00 98.31 92 TYR A 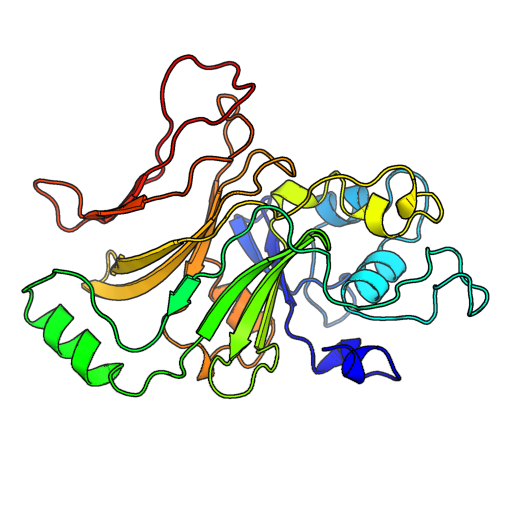CA 1
ATOM 692 C C . TYR A 1 92 ? 0.062 -10.282 -11.658 1.00 98.31 92 TYR A C 1
ATOM 694 O O . TYR A 1 92 ? 0.229 -9.778 -12.765 1.00 98.31 92 TYR A O 1
ATOM 702 N N . VAL A 1 93 ? 1.064 -10.507 -10.810 1.00 98.50 93 VAL A N 1
ATOM 703 C CA . VAL A 1 93 ? 2.472 -10.215 -11.106 1.00 98.50 93 VAL A CA 1
ATOM 704 C C . VAL A 1 93 ? 3.305 -11.444 -10.774 1.00 98.50 93 VAL A C 1
ATOM 706 O O . VAL A 1 93 ? 3.298 -11.926 -9.644 1.00 98.50 93 VAL A O 1
ATOM 709 N N . ALA A 1 94 ? 4.041 -11.952 -11.757 1.00 97.94 94 ALA A N 1
ATOM 710 C CA . ALA A 1 94 ? 4.932 -13.100 -11.604 1.00 97.94 94 ALA A CA 1
ATOM 711 C C . ALA A 1 94 ? 6.234 -12.832 -12.359 1.00 97.94 94 ALA A C 1
ATOM 713 O O . ALA A 1 94 ? 6.840 -11.793 -12.138 1.00 97.94 94 ALA A O 1
ATOM 714 N N . LYS A 1 95 ? 6.682 -13.720 -13.245 1.00 97.94 95 LYS A N 1
ATOM 715 C CA . LYS A 1 95 ? 7.815 -13.446 -14.137 1.00 97.94 95 LYS A CA 1
ATOM 716 C C . LYS A 1 95 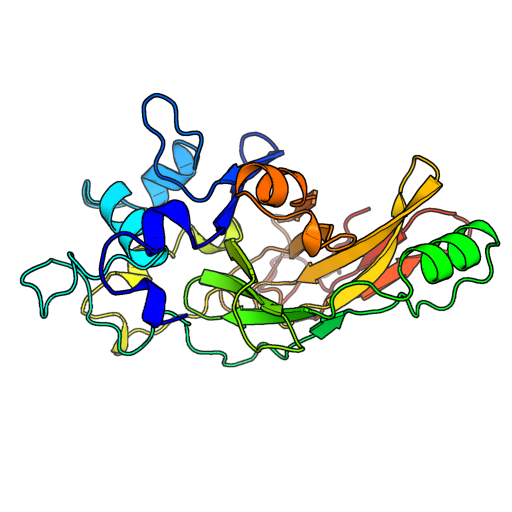? 7.572 -12.146 -14.943 1.00 97.94 95 LYS A C 1
ATOM 718 O O . LYS A 1 95 ? 6.474 -12.010 -15.475 1.00 97.94 95 LYS A O 1
ATOM 723 N N . PRO A 1 96 ? 8.562 -11.235 -15.053 1.00 97.94 96 PRO A N 1
ATOM 724 C CA . PRO A 1 96 ? 8.482 -10.050 -15.917 1.00 97.94 96 PRO A CA 1
ATOM 725 C C . PRO A 1 96 ? 8.104 -10.392 -17.367 1.00 97.94 96 PRO A C 1
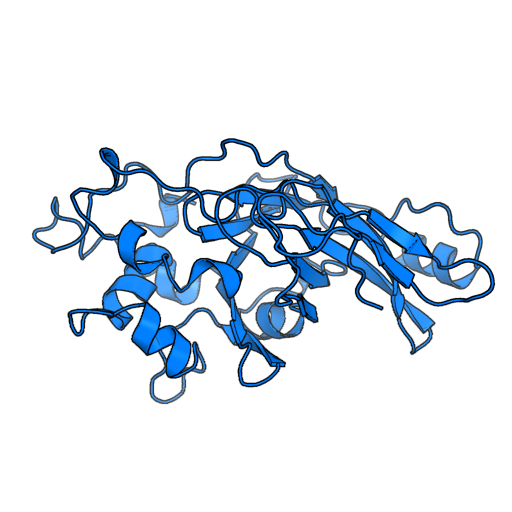ATOM 727 O O . PRO A 1 96 ? 8.652 -11.345 -17.934 1.00 97.94 96 PRO A O 1
ATOM 730 N N . ASP A 1 97 ? 7.178 -9.631 -17.951 1.00 94.75 97 ASP A N 1
ATOM 731 C CA . ASP A 1 97 ? 6.550 -9.903 -19.257 1.00 94.75 97 ASP A CA 1
ATOM 732 C C . ASP A 1 97 ? 6.331 -8.654 -20.139 1.00 94.75 97 ASP A C 1
ATOM 734 O O . ASP A 1 97 ? 5.658 -8.712 -21.170 1.00 94.75 97 ASP A O 1
ATOM 738 N N . GLY A 1 98 ? 6.932 -7.526 -19.768 1.00 94.44 98 GLY A N 1
ATOM 739 C CA . GLY A 1 98 ? 6.942 -6.286 -20.536 1.00 94.44 98 GLY A CA 1
ATOM 740 C C . GLY A 1 98 ? 7.584 -6.402 -21.934 1.00 94.44 98 GLY A C 1
ATOM 741 O O . GLY A 1 98 ? 8.353 -7.319 -22.226 1.00 94.44 98 GLY A O 1
ATOM 742 N N . PRO A 1 99 ? 7.306 -5.440 -22.834 1.00 93.94 99 PRO A N 1
ATOM 743 C CA . PRO A 1 99 ? 7.633 -5.543 -24.259 1.00 93.94 99 PRO A CA 1
ATOM 744 C C . PRO A 1 99 ? 9.062 -5.087 -24.620 1.00 93.94 99 PRO A C 1
ATOM 746 O O . PRO A 1 99 ? 9.331 -4.768 -25.780 1.00 93.94 99 PRO A O 1
ATOM 749 N N . TYR A 1 100 ? 9.978 -4.974 -23.654 1.00 94.31 100 TYR A N 1
ATOM 750 C CA . TYR A 1 100 ? 11.283 -4.345 -23.883 1.00 94.31 100 TYR A CA 1
ATOM 751 C C . TYR A 1 100 ? 12.309 -5.332 -24.454 1.00 94.31 100 TYR A C 1
ATOM 753 O O . TYR A 1 100 ? 12.422 -6.480 -24.028 1.00 94.31 100 TYR A O 1
ATOM 761 N N . ILE A 1 101 ? 13.096 -4.873 -25.427 1.00 93.38 101 ILE A N 1
ATOM 762 C CA . ILE A 1 101 ? 14.119 -5.689 -26.106 1.00 93.38 101 ILE A CA 1
ATOM 763 C C . ILE A 1 101 ? 15.543 -5.397 -25.612 1.00 93.38 101 ILE A C 1
ATOM 765 O O . ILE A 1 101 ? 16.496 -6.010 -26.089 1.00 93.38 101 ILE A O 1
ATOM 769 N N . ASP A 1 102 ? 15.696 -4.470 -24.661 1.00 93.38 102 ASP A N 1
ATOM 770 C CA . ASP A 1 102 ? 16.975 -4.128 -24.041 1.00 93.38 102 ASP A CA 1
ATOM 771 C C . ASP A 1 102 ? 17.627 -5.382 -23.418 1.00 93.38 102 ASP A C 1
ATOM 773 O O . ASP A 1 102 ? 16.978 -6.159 -22.714 1.00 93.38 102 ASP A O 1
ATOM 777 N N . SER A 1 103 ? 18.932 -5.584 -23.624 1.00 96.50 103 SER A N 1
ATOM 778 C CA . SER A 1 103 ? 19.650 -6.748 -23.069 1.00 96.50 103 SER A CA 1
ATOM 779 C C . SER A 1 103 ? 19.631 -6.784 -21.533 1.00 96.50 103 SER A C 1
ATOM 781 O O . SER A 1 103 ? 19.576 -7.860 -20.928 1.00 96.50 103 SER A O 1
ATOM 783 N N . SER A 1 104 ? 19.608 -5.612 -20.889 1.00 96.81 104 SER A N 1
ATOM 784 C CA . SER A 1 104 ? 19.432 -5.479 -19.439 1.00 96.81 104 SER A CA 1
ATOM 785 C C . SER A 1 104 ? 18.052 -5.962 -18.982 1.00 96.81 104 SER A C 1
ATOM 787 O O . SER A 1 104 ? 17.945 -6.573 -17.920 1.00 96.81 104 SER A O 1
ATOM 789 N N . TYR A 1 105 ? 17.012 -5.780 -19.801 1.00 97.75 105 TYR A N 1
ATOM 790 C CA . TYR A 1 105 ? 15.674 -6.283 -19.500 1.00 97.75 105 TYR A CA 1
ATOM 791 C C . TYR A 1 105 ? 15.586 -7.803 -19.658 1.00 97.75 105 TYR A C 1
ATOM 793 O O . TYR A 1 105 ? 15.012 -8.484 -18.815 1.00 97.75 105 TYR A O 1
ATOM 801 N N . GLN A 1 106 ? 16.242 -8.372 -20.672 1.00 98.00 106 GLN A N 1
ATOM 802 C CA . GLN A 1 106 ? 16.335 -9.832 -20.816 1.00 98.00 106 GLN A CA 1
ATOM 803 C C . GLN A 1 106 ? 17.053 -10.479 -19.616 1.00 98.00 106 GLN A C 1
ATOM 805 O O . GLN A 1 106 ? 16.658 -11.547 -19.134 1.00 98.00 106 GLN A O 1
ATOM 810 N N . THR A 1 107 ? 18.062 -9.791 -19.069 1.00 98.25 107 THR A N 1
ATOM 811 C CA . THR A 1 107 ? 18.697 -10.171 -17.796 1.00 98.25 107 THR A CA 1
ATOM 812 C C . THR A 1 107 ? 17.713 -10.075 -16.625 1.00 98.25 107 THR A C 1
ATOM 814 O O . THR A 1 107 ? 17.625 -11.005 -15.826 1.00 98.25 107 THR A O 1
ATOM 817 N N . PHE A 1 108 ? 16.924 -8.999 -16.538 1.00 98.50 108 PHE A N 1
ATOM 818 C CA . PHE A 1 108 ? 15.899 -8.830 -15.502 1.00 98.50 108 PHE A CA 1
ATOM 819 C C . PHE A 1 108 ? 14.833 -9.936 -15.528 1.00 98.50 108 PHE A C 1
ATOM 821 O O . PHE A 1 108 ? 14.526 -10.502 -14.476 1.00 98.50 108 PHE A O 1
ATOM 828 N N . ILE A 1 109 ? 14.335 -10.304 -16.715 1.00 98.50 109 ILE A N 1
ATOM 829 C CA . ILE A 1 109 ? 13.420 -11.440 -16.904 1.00 98.50 109 ILE A CA 1
ATOM 830 C C . ILE A 1 109 ? 14.052 -12.725 -16.361 1.00 98.50 109 ILE A C 1
ATOM 832 O O . ILE A 1 109 ? 13.403 -13.478 -15.635 1.00 98.50 109 ILE A O 1
ATOM 836 N N . SER A 1 110 ? 15.314 -12.983 -16.714 1.00 98.06 110 SER A N 1
ATOM 837 C CA . SER A 1 110 ? 16.025 -14.204 -16.319 1.00 98.06 110 SER A CA 1
ATOM 838 C C . SER A 1 110 ? 16.230 -14.274 -14.804 1.00 98.06 110 SER A C 1
ATOM 840 O O . SER A 1 110 ? 15.953 -15.304 -14.192 1.00 98.06 110 SER A O 1
ATOM 842 N N . ASN A 1 111 ? 16.623 -13.159 -14.182 1.00 98.00 111 ASN A N 1
ATOM 843 C CA . ASN A 1 111 ? 16.832 -13.064 -12.735 1.00 98.00 111 ASN A CA 1
ATOM 844 C C . ASN A 1 111 ? 15.533 -13.225 -11.932 1.00 98.00 111 ASN A C 1
ATOM 846 O O . ASN A 1 111 ? 15.561 -13.721 -10.809 1.00 98.00 111 ASN A O 1
ATOM 850 N N . ASN A 1 112 ? 14.391 -12.848 -12.512 1.00 98.25 112 ASN A N 1
ATOM 851 C CA . ASN A 1 112 ? 13.077 -12.919 -11.869 1.00 98.25 112 ASN A CA 1
ATOM 852 C C . ASN A 1 112 ? 12.195 -14.048 -12.428 1.00 98.25 112 ASN A C 1
ATOM 854 O O . ASN A 1 112 ? 10.984 -14.056 -12.205 1.00 98.25 112 ASN A O 1
ATOM 858 N N . ALA A 1 113 ? 12.782 -15.027 -13.127 1.00 97.69 113 ALA A N 1
ATOM 859 C CA . ALA A 1 113 ? 12.039 -16.114 -13.768 1.00 97.69 113 ALA A CA 1
ATOM 860 C C . ALA A 1 113 ? 11.199 -16.941 -12.780 1.00 97.69 113 ALA A C 1
ATOM 862 O O . ALA A 1 113 ? 10.130 -17.424 -13.144 1.00 97.69 113 ALA A O 1
ATOM 863 N N . ASN A 1 114 ? 11.670 -17.059 -11.534 1.00 96.56 114 ASN A N 1
ATOM 864 C CA . ASN A 1 114 ? 11.021 -17.798 -10.448 1.00 96.56 114 ASN A CA 1
ATOM 865 C C . ASN A 1 114 ? 10.501 -16.873 -9.335 1.00 96.56 114 ASN A C 1
ATOM 867 O O . ASN A 1 114 ? 10.373 -17.303 -8.188 1.00 96.56 114 ASN A O 1
ATOM 871 N N . ARG A 1 115 ? 10.247 -15.592 -9.639 1.00 97.44 115 ARG A N 1
ATOM 872 C CA . ARG A 1 115 ? 9.669 -14.662 -8.664 1.00 97.44 115 ARG A CA 1
ATOM 873 C C . ARG A 1 115 ? 8.346 -15.215 -8.136 1.00 97.44 115 ARG A C 1
ATOM 875 O O . ARG A 1 115 ? 7.501 -15.640 -8.922 1.00 97.44 115 ARG A O 1
ATOM 882 N N . THR A 1 116 ? 8.162 -15.168 -6.814 1.00 97.94 116 THR A N 1
ATOM 883 C CA . THR A 1 116 ? 6.903 -15.554 -6.167 1.00 97.94 116 THR A CA 1
ATOM 884 C C . THR A 1 116 ? 5.734 -14.831 -6.836 1.00 97.94 116 THR A C 1
ATOM 886 O O . THR A 1 116 ? 5.740 -13.599 -6.856 1.00 97.94 116 THR A O 1
ATOM 889 N N . PRO A 1 117 ? 4.743 -15.557 -7.377 1.00 98.31 117 PRO A N 1
ATOM 890 C CA . PRO A 1 117 ? 3.611 -14.930 -8.033 1.00 98.31 117 PRO A CA 1
ATOM 891 C C . PRO A 1 117 ? 2.688 -14.287 -6.993 1.00 98.31 117 PRO A C 1
ATOM 893 O O . PRO A 1 117 ? 2.382 -14.886 -5.958 1.00 98.31 117 PRO A O 1
ATOM 896 N N . MET A 1 118 ? 2.238 -13.069 -7.276 1.00 98.56 118 MET A N 1
ATOM 897 C CA . MET A 1 118 ? 1.446 -12.238 -6.373 1.00 98.56 118 MET A CA 1
ATOM 898 C C . MET A 1 118 ? 0.170 -11.738 -7.056 1.00 98.56 118 MET A C 1
ATOM 900 O O . MET A 1 118 ? 0.167 -11.454 -8.252 1.00 98.56 118 MET A O 1
ATOM 904 N N . LEU A 1 119 ? -0.904 -11.607 -6.281 1.00 98.44 119 LEU A N 1
ATOM 905 C CA . LEU A 1 119 ? -2.146 -10.934 -6.656 1.00 98.44 119 LEU A CA 1
ATOM 906 C C . LEU A 1 119 ? -2.298 -9.668 -5.816 1.00 98.44 119 LEU A C 1
ATOM 908 O O . LEU A 1 119 ? -2.214 -9.744 -4.592 1.00 98.44 119 LEU A O 1
ATOM 912 N N . TYR A 1 120 ? -2.560 -8.532 -6.456 1.00 98.56 120 TYR A N 1
ATOM 913 C CA . TYR A 1 120 ? -2.787 -7.257 -5.775 1.00 98.56 120 TYR A CA 1
ATOM 914 C C . TYR A 1 120 ? -4.195 -6.752 -6.029 1.00 98.56 120 TYR A C 1
ATOM 916 O O . TYR A 1 120 ? -4.626 -6.726 -7.180 1.00 98.56 120 TYR A O 1
ATOM 924 N N . VAL A 1 121 ? -4.897 -6.325 -4.984 1.00 98.25 121 VAL A N 1
ATOM 925 C CA . VAL A 1 121 ? -6.280 -5.842 -5.088 1.00 98.25 121 VAL A CA 1
ATOM 926 C C . VAL A 1 121 ? -6.572 -4.800 -4.014 1.00 98.25 121 VAL A C 1
ATOM 928 O O . VAL A 1 121 ? -6.099 -4.927 -2.886 1.00 98.25 121 VAL A O 1
ATOM 931 N N . GLY A 1 122 ? -7.307 -3.752 -4.375 1.00 97.69 122 GLY A N 1
ATOM 932 C CA . GLY A 1 122 ? -7.826 -2.766 -3.430 1.00 97.69 122 GLY A CA 1
ATOM 933 C C . GLY A 1 122 ? -9.052 -3.295 -2.689 1.00 97.69 122 GLY A C 1
ATOM 934 O O . GLY A 1 122 ? -9.858 -4.018 -3.273 1.00 97.69 122 GLY A O 1
ATOM 935 N N . ALA A 1 123 ? -9.194 -2.945 -1.414 1.00 96.88 123 ALA A N 1
ATOM 936 C CA . ALA A 1 123 ? -10.373 -3.256 -0.621 1.00 96.88 123 ALA A CA 1
ATOM 937 C C . ALA A 1 123 ? -10.841 -2.055 0.218 1.00 96.88 123 ALA A C 1
ATOM 939 O O . ALA A 1 123 ? -10.085 -1.145 0.589 1.00 96.88 123 ALA A O 1
ATOM 940 N N . ASN A 1 124 ? -12.130 -2.065 0.559 1.00 95.00 124 ASN A N 1
ATOM 941 C CA . ASN A 1 124 ? -12.786 -0.996 1.311 1.00 95.00 124 ASN A CA 1
ATOM 942 C C . ASN A 1 124 ? -12.519 -1.043 2.828 1.00 95.00 124 ASN A C 1
ATOM 944 O O . ASN A 1 124 ? -13.150 -0.322 3.590 1.00 95.00 124 ASN A O 1
ATOM 948 N N . ASP A 1 125 ? -11.556 -1.842 3.294 1.00 95.06 125 ASP A N 1
ATOM 949 C CA . ASP A 1 125 ? -10.947 -1.694 4.625 1.00 95.06 125 ASP A CA 1
ATOM 950 C C . ASP A 1 125 ? -9.798 -0.666 4.639 1.00 95.06 125 ASP A C 1
ATOM 952 O O . ASP A 1 125 ? -9.151 -0.464 5.671 1.00 95.06 125 ASP A O 1
ATOM 956 N N . GLY A 1 126 ? -9.570 0.018 3.513 1.00 97.00 126 GLY A N 1
ATOM 957 C CA . GLY A 1 126 ? -8.589 1.091 3.399 1.00 97.00 126 GLY A CA 1
ATOM 958 C C . GLY A 1 126 ? -7.253 0.669 2.819 1.00 97.00 126 GLY A C 1
ATOM 959 O O . GLY A 1 126 ? -6.323 1.474 2.857 1.00 97.00 126 GLY A O 1
ATOM 960 N N . MET A 1 127 ? -7.136 -0.552 2.295 1.00 98.12 127 MET A N 1
ATOM 961 C CA . MET A 1 127 ? -5.843 -1.100 1.901 1.00 98.12 127 MET A CA 1
ATOM 962 C C . MET A 1 127 ? -5.837 -1.631 0.471 1.00 98.12 127 MET A C 1
ATOM 964 O O . MET A 1 127 ? -6.832 -2.131 -0.044 1.00 98.12 127 MET A O 1
ATOM 968 N N . VAL A 1 128 ? -4.668 -1.576 -0.162 1.00 98.31 128 VAL A N 1
ATOM 969 C CA . VAL A 1 128 ? -4.326 -2.528 -1.219 1.00 98.31 128 VAL A CA 1
ATOM 970 C C . VAL A 1 128 ? -3.658 -3.734 -0.567 1.00 98.31 128 VAL A C 1
ATOM 972 O O . VAL A 1 128 ? -2.694 -3.591 0.187 1.00 98.31 128 VAL A O 1
ATOM 975 N N . HIS A 1 129 ? -4.168 -4.925 -0.849 1.00 98.31 129 HIS A N 1
ATOM 976 C CA . HIS A 1 129 ? -3.645 -6.186 -0.338 1.00 98.31 129 HIS A CA 1
ATOM 977 C C . HIS A 1 129 ? -2.797 -6.879 -1.392 1.00 98.31 129 HIS A C 1
ATOM 979 O O . HIS A 1 129 ? -3.127 -6.849 -2.576 1.00 98.31 129 HIS A O 1
ATOM 985 N N . ALA A 1 130 ? -1.742 -7.550 -0.941 1.00 98.19 130 ALA A N 1
ATOM 986 C CA . ALA A 1 130 ? -0.915 -8.435 -1.740 1.00 98.19 130 ALA A CA 1
ATOM 987 C C . ALA A 1 130 ? -1.070 -9.870 -1.232 1.00 98.19 130 ALA A C 1
ATOM 989 O O . ALA A 1 130 ? -0.717 -10.176 -0.092 1.00 98.19 130 ALA A O 1
ATOM 990 N N . PHE A 1 131 ? -1.556 -10.766 -2.081 1.00 97.81 131 PHE A N 1
ATOM 991 C CA . PHE A 1 131 ? -1.711 -12.186 -1.785 1.00 97.81 131 PHE A CA 1
ATOM 992 C C . PHE A 1 131 ? -0.693 -13.001 -2.568 1.00 97.81 131 PHE A C 1
ATOM 994 O O . PHE A 1 131 ? -0.488 -12.777 -3.758 1.00 97.81 131 PHE A O 1
ATOM 1001 N N . ASN A 1 132 ? -0.078 -13.984 -1.921 1.00 97.56 132 ASN A N 1
ATOM 1002 C CA . ASN A 1 132 ? 0.707 -14.990 -2.621 1.00 97.56 132 ASN A CA 1
ATOM 1003 C C . ASN A 1 132 ? -0.239 -15.825 -3.497 1.00 97.56 132 ASN A C 1
ATOM 1005 O O . ASN A 1 132 ? -1.103 -16.531 -2.978 1.00 97.56 132 ASN A O 1
ATOM 1009 N N . ALA A 1 133 ? -0.073 -15.758 -4.816 1.00 97.19 133 ALA A N 1
ATOM 1010 C CA . ALA A 1 133 ? -1.012 -16.351 -5.766 1.00 97.19 133 ALA A CA 1
ATOM 1011 C C . ALA A 1 133 ? -1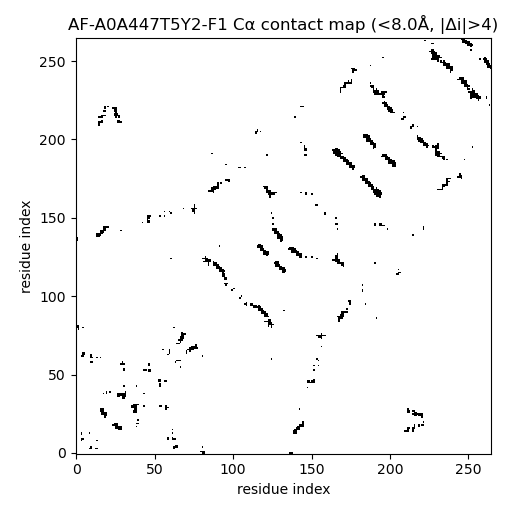.031 -17.889 -5.721 1.00 97.19 133 ALA A C 1
ATOM 1013 O O . ALA A 1 133 ? -2.028 -18.500 -6.093 1.00 97.19 133 ALA A O 1
ATOM 1014 N N . SER A 1 134 ? 0.043 -18.519 -5.237 1.00 96.44 134 SER A N 1
ATOM 1015 C CA . SER A 1 134 ? 0.127 -19.979 -5.103 1.00 96.44 134 SER A CA 1
ATOM 1016 C C . SER A 1 134 ? -0.576 -20.511 -3.853 1.00 96.44 134 SER A C 1
ATOM 1018 O O . SER A 1 134 ? -0.982 -21.668 -3.829 1.00 96.44 134 SER A O 1
ATOM 1020 N N . THR A 1 135 ? -0.681 -19.703 -2.795 1.00 95.44 135 THR A N 1
ATOM 1021 C CA . THR A 1 135 ? -1.187 -20.149 -1.480 1.00 95.44 135 THR A CA 1
ATOM 1022 C C . THR A 1 135 ? -2.462 -19.440 -1.034 1.00 95.44 135 THR A C 1
ATOM 1024 O O . THR A 1 135 ? -3.127 -19.917 -0.120 1.00 95.44 135 THR A O 1
ATOM 1027 N N . GLY A 1 136 ? -2.795 -18.293 -1.630 1.00 93.31 136 GLY A N 1
ATOM 1028 C CA . GLY A 1 136 ? -3.898 -17.428 -1.204 1.00 93.31 136 GLY A CA 1
ATOM 1029 C C . GLY A 1 136 ? -3.637 -16.661 0.098 1.00 93.31 136 GLY A C 1
ATOM 1030 O O . GLY A 1 136 ? -4.501 -15.916 0.557 1.00 93.31 136 GLY A O 1
ATOM 1031 N N . ASN A 1 1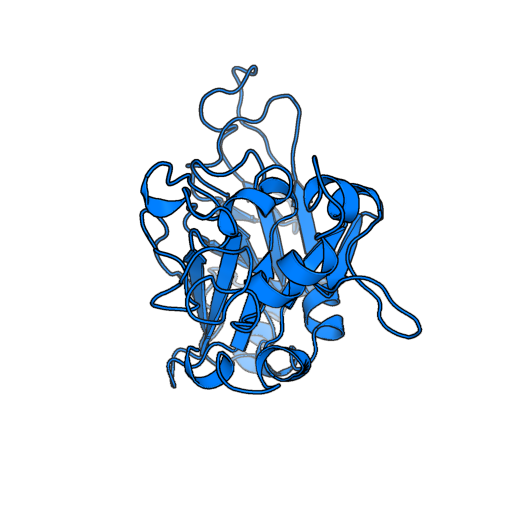37 ? -2.461 -16.814 0.712 1.00 93.06 137 ASN A N 1
ATOM 1032 C CA . ASN A 1 137 ? -2.127 -16.115 1.949 1.00 93.06 137 ASN A CA 1
ATOM 1033 C C . ASN A 1 137 ? -1.789 -14.644 1.678 1.00 93.06 137 ASN A C 1
ATOM 1035 O O . ASN A 1 137 ? -1.039 -14.335 0.752 1.00 93.06 137 ASN A O 1
ATOM 1039 N N . GLU A 1 138 ? -2.310 -13.743 2.516 1.00 94.56 138 GLU A N 1
ATOM 1040 C CA . GLU A 1 138 ? -1.918 -12.327 2.516 1.00 94.56 138 GLU A CA 1
ATOM 1041 C C . GLU A 1 138 ? -0.431 -12.231 2.884 1.00 94.56 138 GLU A C 1
ATOM 1043 O O . GLU A 1 138 ? -0.019 -12.713 3.940 1.00 94.56 138 GLU A O 1
ATOM 1048 N N . ALA A 1 139 ? 0.370 -11.639 2.001 1.00 95.62 139 ALA A N 1
ATOM 1049 C CA . ALA A 1 139 ? 1.782 -11.366 2.237 1.00 95.62 139 ALA A CA 1
ATOM 1050 C C . ALA A 1 139 ? 1.969 -10.012 2.928 1.00 95.62 139 ALA A C 1
ATOM 1052 O O . ALA A 1 139 ? 2.720 -9.908 3.896 1.00 95.62 139 ALA A O 1
ATOM 1053 N N . PHE A 1 140 ? 1.272 -8.981 2.444 1.00 97.38 140 PHE A N 1
ATOM 1054 C CA . PHE A 1 140 ? 1.279 -7.649 3.038 1.00 97.38 140 PHE A CA 1
ATOM 1055 C C . PHE A 1 140 ? 0.066 -6.824 2.601 1.00 97.38 140 PHE A C 1
ATOM 1057 O O . PHE A 1 140 ? -0.654 -7.202 1.676 1.00 97.38 140 PHE A O 1
ATOM 1064 N N . ALA A 1 141 ? -0.114 -5.667 3.235 1.00 98.12 141 ALA A N 1
ATOM 1065 C CA . ALA A 1 141 ? -1.055 -4.642 2.809 1.00 98.12 141 ALA A CA 1
ATOM 1066 C C . ALA A 1 141 ? -0.417 -3.244 2.851 1.00 98.12 141 ALA A C 1
ATOM 1068 O O . ALA A 1 141 ? 0.519 -2.989 3.610 1.00 98.12 141 ALA A O 1
ATOM 1069 N N . PHE A 1 142 ? -0.926 -2.322 2.043 1.00 98.69 142 PHE A N 1
ATOM 1070 C CA . PHE A 1 142 ? -0.510 -0.923 2.046 1.00 98.69 142 PHE A CA 1
ATOM 1071 C C . PHE A 1 142 ? -1.734 -0.020 2.169 1.00 98.69 142 PHE A C 1
ATOM 1073 O O . PHE A 1 142 ? -2.709 -0.206 1.446 1.00 98.69 142 PHE A O 1
ATOM 1080 N N . VAL A 1 143 ? -1.683 0.939 3.092 1.00 98.69 143 VAL A N 1
ATOM 1081 C CA . VAL A 1 143 ? -2.740 1.928 3.336 1.00 98.69 143 VAL A CA 1
ATOM 1082 C C . VAL A 1 143 ? -2.338 3.227 2.647 1.00 98.69 143 VAL A C 1
ATOM 1084 O O . VAL A 1 143 ? -1.384 3.862 3.100 1.00 98.69 143 VAL A O 1
ATOM 1087 N N . PRO A 1 144 ? -3.027 3.661 1.582 1.00 98.12 144 PRO A N 1
ATOM 1088 C CA . PRO A 1 144 ? -2.680 4.925 0.964 1.00 98.12 144 PRO A CA 1
ATOM 1089 C C . PRO A 1 144 ? -2.964 6.122 1.887 1.00 98.12 144 PRO A C 1
ATOM 1091 O O . PRO A 1 144 ? -3.991 6.160 2.565 1.00 98.12 144 PRO A O 1
ATOM 1094 N N . ASN A 1 145 ? -2.126 7.160 1.900 1.00 97.12 145 ASN A N 1
ATOM 1095 C CA . ASN A 1 145 ? -2.372 8.356 2.716 1.00 97.12 145 ASN A CA 1
ATOM 1096 C C . ASN A 1 145 ? -3.698 9.041 2.335 1.00 97.12 145 ASN A C 1
ATOM 1098 O O . ASN A 1 145 ? -4.382 9.598 3.195 1.00 97.12 145 ASN A O 1
ATOM 1102 N N . GLY A 1 146 ? -4.103 8.940 1.065 1.00 95.00 146 GLY A N 1
ATOM 1103 C CA . GLY A 1 146 ? -5.368 9.483 0.559 1.00 95.00 146 GLY A CA 1
ATOM 1104 C C . GLY A 1 146 ? -6.631 9.003 1.292 1.00 95.00 146 GLY A C 1
ATOM 1105 O O . GLY A 1 146 ? -7.630 9.720 1.274 1.00 95.00 146 GLY A O 1
ATOM 1106 N N . VAL A 1 147 ? -6.598 7.855 1.986 1.00 96.50 147 VAL A N 1
ATOM 1107 C CA . VAL A 1 147 ? -7.760 7.348 2.739 1.00 96.50 147 VAL A CA 1
ATOM 1108 C C . VAL A 1 147 ? -7.822 7.809 4.202 1.00 96.50 147 VAL A C 1
ATOM 1110 O O . VAL A 1 147 ? -8.871 7.680 4.838 1.00 96.50 147 VAL A O 1
ATOM 1113 N N . PHE A 1 148 ? -6.751 8.391 4.762 1.00 97.06 148 PHE A N 1
ATOM 1114 C CA . PHE A 1 148 ? -6.664 8.683 6.206 1.00 97.06 148 PHE A CA 1
ATOM 1115 C C . PHE A 1 148 ? -7.758 9.615 6.721 1.00 97.06 148 PHE A C 1
ATOM 1117 O O . PHE A 1 148 ? -8.239 9.426 7.837 1.00 97.06 148 PHE A O 1
ATOM 1124 N N . ALA A 1 149 ? -8.193 10.577 5.903 1.00 94.00 149 ALA A N 1
ATOM 1125 C CA . ALA A 1 149 ? -9.244 11.523 6.271 1.00 94.00 149 ALA A CA 1
ATOM 1126 C C . ALA A 1 149 ? -10.572 10.836 6.639 1.00 94.00 149 ALA A C 1
ATOM 1128 O O . ALA A 1 149 ? -11.337 11.378 7.430 1.00 94.00 149 ALA A O 1
ATOM 1129 N N . ASN A 1 150 ? -10.826 9.640 6.100 1.00 94.81 150 ASN A N 1
ATOM 1130 C CA . ASN A 1 150 ? -12.043 8.872 6.351 1.00 94.81 150 ASN A CA 1
ATOM 1131 C C . ASN A 1 150 ? -11.784 7.558 7.096 1.00 94.81 150 ASN A C 1
ATOM 1133 O O . ASN A 1 150 ? -12.733 6.924 7.552 1.00 94.81 150 ASN A O 1
ATOM 1137 N N . LEU A 1 151 ? -10.524 7.138 7.257 1.00 96.19 151 LEU A N 1
ATOM 1138 C CA . LEU A 1 151 ? -10.165 5.813 7.775 1.00 96.19 151 LEU A CA 1
ATOM 1139 C C . LEU A 1 151 ? -10.693 5.555 9.195 1.00 96.19 151 LEU A C 1
ATOM 1141 O O . LEU A 1 151 ? -11.012 4.422 9.550 1.00 96.19 151 LEU A O 1
ATOM 1145 N N . TYR A 1 152 ? -10.877 6.608 10.000 1.00 96.56 152 TYR A N 1
ATOM 1146 C CA . TYR A 1 152 ? -11.494 6.488 11.324 1.00 96.56 152 TYR A CA 1
ATOM 1147 C C . TYR A 1 152 ? -12.941 5.956 11.271 1.00 96.56 152 TYR A C 1
ATOM 1149 O O . TYR A 1 152 ? -13.382 5.286 12.213 1.00 96.56 152 TYR A O 1
ATOM 1157 N N . GLN A 1 153 ? -13.673 6.205 10.176 1.00 95.94 153 GLN A N 1
ATOM 1158 C CA . GLN A 1 153 ? -15.074 5.807 10.017 1.00 95.94 153 GLN A CA 1
ATOM 1159 C C . GLN A 1 153 ? -15.252 4.285 9.976 1.00 95.94 153 GLN A C 1
ATOM 1161 O O . GLN A 1 153 ? -16.281 3.789 10.433 1.00 95.94 153 GLN A O 1
ATOM 1166 N N . LEU A 1 154 ? -14.224 3.527 9.567 1.00 95.94 154 LEU A N 1
ATOM 1167 C CA . LEU A 1 154 ? -14.226 2.055 9.576 1.00 95.94 154 LEU A CA 1
ATOM 1168 C C . LEU A 1 154 ? -14.403 1.442 10.966 1.00 95.94 154 LEU A C 1
ATOM 1170 O O . LEU A 1 154 ? -14.671 0.245 11.082 1.00 95.94 154 LEU A O 1
ATOM 1174 N N . THR A 1 155 ? -14.239 2.235 12.023 1.00 96.56 155 THR A N 1
ATOM 1175 C CA . THR A 1 155 ? -14.465 1.794 13.404 1.00 96.56 155 THR A CA 1
ATOM 1176 C C . THR A 1 155 ? -15.863 2.131 13.920 1.00 96.56 155 THR A C 1
ATOM 1178 O O . THR A 1 155 ? -16.269 1.593 14.947 1.00 96.56 155 THR A O 1
ATOM 1181 N N . SER A 1 156 ? -16.624 2.972 13.212 1.00 95.06 156 SER A N 1
ATOM 1182 C CA . SER A 1 156 ? -17.962 3.398 13.629 1.00 95.06 156 SER A CA 1
ATOM 1183 C C . SER A 1 156 ? -18.944 2.231 13.655 1.00 95.06 156 SER A C 1
ATOM 1185 O O . SER A 1 156 ? -19.085 1.512 12.668 1.00 95.06 156 SER A O 1
ATOM 1187 N N . THR A 1 157 ? -19.701 2.087 14.743 1.00 93.69 157 THR A N 1
ATOM 1188 C CA . THR A 1 157 ? -20.786 1.097 14.856 1.00 93.69 157 THR A CA 1
ATOM 1189 C C . THR A 1 157 ? -21.907 1.317 13.835 1.00 93.69 157 THR A C 1
ATOM 1191 O O . THR A 1 157 ? -22.598 0.362 13.491 1.00 93.69 157 THR A O 1
ATOM 1194 N N . SER A 1 158 ? -22.051 2.533 13.293 1.00 91.12 158 SER A N 1
ATOM 1195 C CA . SER A 1 158 ? -23.002 2.865 12.223 1.00 91.12 158 SER A CA 1
ATOM 1196 C C . SER A 1 158 ? -22.447 2.686 10.804 1.00 91.12 158 SER A C 1
ATOM 1198 O O . SER A 1 158 ? -23.165 2.963 9.842 1.00 91.12 158 SER A O 1
ATOM 1200 N N . TYR A 1 159 ? -21.196 2.229 10.650 1.00 88.75 159 TYR A N 1
ATOM 1201 C CA . TYR A 1 159 ? -20.529 2.095 9.348 1.00 88.75 159 TYR A CA 1
ATOM 1202 C C . TYR A 1 159 ? -21.318 1.229 8.363 1.00 88.75 159 TYR A C 1
ATOM 1204 O O . TYR A 1 159 ? -21.466 1.598 7.208 1.00 88.75 159 TYR A O 1
ATOM 1212 N N . ASN A 1 160 ? -21.892 0.111 8.818 1.00 81.88 160 ASN A N 1
ATOM 1213 C CA . ASN A 1 160 ? -22.624 -0.803 7.932 1.00 81.88 160 ASN A CA 1
ATOM 1214 C C . ASN A 1 160 ? -23.862 -0.151 7.285 1.00 81.88 160 ASN A C 1
ATOM 1216 O O . ASN A 1 160 ? -24.311 -0.608 6.241 1.00 81.88 160 ASN A O 1
ATOM 1220 N N . SER A 1 161 ? -24.404 0.910 7.891 1.00 83.19 161 SER A N 1
ATOM 1221 C CA . SER A 1 161 ? -25.517 1.692 7.338 1.00 83.19 161 SER A CA 1
ATOM 1222 C C . SER A 1 161 ? -25.054 2.910 6.530 1.00 83.19 161 SER A C 1
ATOM 1224 O O . SER A 1 161 ? -25.882 3.576 5.922 1.00 83.19 161 SER A O 1
ATOM 1226 N N . ASN A 1 162 ? -23.756 3.224 6.554 1.00 84.69 162 ASN A N 1
ATOM 1227 C CA . ASN A 1 162 ? -23.133 4.387 5.919 1.00 84.69 162 ASN A CA 1
ATOM 1228 C C . ASN A 1 162 ? -21.806 3.967 5.272 1.00 84.69 162 ASN A C 1
ATOM 1230 O O . ASN A 1 162 ? -20.762 4.565 5.535 1.00 84.69 162 ASN A O 1
ATOM 1234 N N . HIS A 1 163 ? -21.836 2.873 4.506 1.00 85.75 163 HIS A N 1
ATOM 1235 C CA . HIS A 1 163 ? -20.646 2.368 3.827 1.00 85.75 163 HIS A CA 1
ATOM 1236 C C . HIS A 1 163 ? -20.120 3.433 2.863 1.00 85.75 163 HIS A C 1
ATOM 1238 O O . HIS A 1 163 ? -20.896 4.110 2.183 1.00 85.75 163 HIS A O 1
ATOM 1244 N N . ILE A 1 164 ? -18.802 3.598 2.852 1.00 87.69 164 ILE A N 1
ATOM 1245 C CA . ILE A 1 164 ? -18.100 4.500 1.949 1.00 87.69 164 ILE A CA 1
ATOM 1246 C C . ILE A 1 164 ? -16.929 3.756 1.321 1.00 87.69 164 ILE A C 1
ATOM 1248 O O . ILE A 1 164 ? -16.378 2.819 1.900 1.00 87.69 164 ILE A O 1
ATOM 1252 N N . TYR A 1 165 ? -16.531 4.214 0.143 1.00 90.56 165 TYR A N 1
ATOM 1253 C CA . TYR A 1 165 ? -15.391 3.666 -0.572 1.00 90.56 165 TYR A CA 1
ATOM 1254 C C . TYR A 1 165 ? -14.068 4.093 0.068 1.00 90.56 165 TYR A C 1
ATOM 1256 O O . TYR A 1 165 ? -13.948 5.210 0.580 1.00 90.56 165 TYR A O 1
ATOM 1264 N N . PHE A 1 166 ? -13.061 3.221 -0.016 1.00 94.75 166 PHE A N 1
ATOM 1265 C CA . PHE A 1 166 ? -11.691 3.523 0.403 1.00 94.75 166 PHE A CA 1
ATOM 1266 C C . PHE A 1 166 ? -10.672 3.244 -0.705 1.00 94.75 166 PHE A C 1
ATOM 1268 O O . PHE A 1 166 ? -10.370 4.137 -1.489 1.00 94.75 166 PHE A O 1
ATOM 1275 N N . VAL A 1 167 ? -10.109 2.037 -0.785 1.00 94.50 167 VAL A N 1
ATOM 1276 C CA . VAL A 1 167 ? -9.196 1.665 -1.873 1.00 94.50 167 VAL A CA 1
ATOM 1277 C C . VAL A 1 167 ? -9.980 0.821 -2.862 1.00 94.50 167 VAL A C 1
ATOM 1279 O O . VAL A 1 167 ? -9.907 -0.399 -2.849 1.00 94.50 167 VAL A O 1
ATOM 1282 N N . ASP A 1 168 ? -10.759 1.485 -3.708 1.00 90.19 168 ASP A N 1
ATOM 1283 C CA . ASP A 1 168 ? -11.681 0.805 -4.628 1.00 90.19 168 ASP A CA 1
ATOM 1284 C C . ASP A 1 168 ? -11.190 0.827 -6.087 1.00 90.19 168 ASP A C 1
ATOM 1286 O O . ASP A 1 168 ? -11.758 0.215 -6.987 1.00 90.19 168 ASP A O 1
ATOM 1290 N N . GLY A 1 169 ? -10.078 1.521 -6.342 1.00 91.31 169 GLY A N 1
ATOM 1291 C CA . GLY A 1 169 ? -9.435 1.535 -7.649 1.00 91.31 169 GLY A CA 1
ATOM 1292 C C . GLY A 1 169 ? -8.773 0.195 -7.967 1.00 91.31 169 GLY A C 1
ATOM 1293 O O . GLY A 1 169 ? -8.145 -0.435 -7.115 1.00 91.31 169 GLY A O 1
ATOM 1294 N N . SER A 1 170 ? -8.878 -0.239 -9.222 1.00 95.00 170 SER A N 1
ATOM 1295 C CA . SER A 1 170 ? -8.163 -1.421 -9.706 1.00 95.00 170 SER A CA 1
ATOM 1296 C C . SER A 1 170 ? -6.677 -1.099 -9.928 1.00 95.00 170 SER A C 1
ATOM 1298 O O . SER A 1 170 ? -6.382 -0.264 -10.796 1.00 95.00 170 SER A O 1
ATOM 1300 N N . PRO A 1 171 ? -5.733 -1.759 -9.232 1.00 97.12 171 PRO A N 1
ATOM 1301 C CA . PRO A 1 171 ? -4.313 -1.551 -9.479 1.00 97.12 171 PRO A CA 1
ATOM 1302 C C . PRO A 1 171 ? -3.893 -2.029 -10.878 1.00 97.12 171 PRO A C 1
ATOM 1304 O O . PRO A 1 171 ? -4.600 -2.787 -11.557 1.00 97.12 171 PRO A O 1
ATOM 1307 N N . GLN A 1 172 ? -2.721 -1.562 -11.295 1.00 97.62 172 GLN A N 1
ATOM 1308 C CA . GLN A 1 172 ? -2.002 -1.963 -12.498 1.00 97.62 172 GLN A CA 1
ATOM 1309 C C . GLN A 1 172 ? -0.526 -2.157 -12.174 1.00 97.62 172 GLN A C 1
ATOM 1311 O O . GLN A 1 172 ? 0.008 -1.500 -11.282 1.00 97.62 172 GLN A O 1
ATOM 1316 N N . ALA A 1 173 ? 0.131 -3.056 -12.899 1.00 97.94 173 ALA A N 1
ATOM 1317 C CA . ALA A 1 173 ? 1.553 -3.319 -12.744 1.00 97.94 173 ALA A CA 1
ATOM 1318 C C . ALA A 1 173 ? 2.278 -3.161 -14.080 1.00 97.94 173 ALA A C 1
ATOM 1320 O O . ALA A 1 173 ? 1.692 -3.370 -15.141 1.00 97.94 173 ALA A O 1
ATOM 1321 N N . GLY A 1 174 ? 3.552 -2.791 -14.027 1.00 97.88 174 GLY A N 1
ATOM 1322 C CA . GLY A 1 174 ? 4.388 -2.674 -15.210 1.00 97.88 174 GLY A CA 1
ATOM 1323 C C . GLY A 1 174 ? 5.863 -2.648 -14.853 1.00 97.88 174 GLY A C 1
ATOM 1324 O O . GLY A 1 174 ? 6.247 -2.163 -13.787 1.00 97.88 174 GLY A O 1
ATOM 1325 N N . ASP A 1 175 ? 6.685 -3.167 -15.758 1.00 98.12 175 ASP A N 1
ATOM 1326 C CA . ASP A 1 175 ? 8.131 -3.110 -15.602 1.00 98.12 175 ASP A CA 1
ATOM 1327 C C . ASP A 1 175 ? 8.675 -1.770 -16.092 1.00 98.12 175 ASP A C 1
ATOM 1329 O O . ASP A 1 175 ? 8.322 -1.290 -17.176 1.00 98.12 175 ASP A O 1
ATOM 1333 N N . VAL A 1 176 ? 9.550 -1.181 -15.287 1.00 97.62 176 VAL A N 1
ATOM 1334 C CA . VAL A 1 176 ? 10.163 0.125 -15.514 1.00 97.62 176 VAL A CA 1
ATOM 1335 C C . VAL A 1 176 ? 11.655 0.056 -15.238 1.00 97.62 176 VAL A C 1
ATOM 1337 O O . VAL A 1 176 ? 12.110 -0.709 -14.390 1.00 97.62 176 VAL A O 1
ATOM 1340 N N . MET A 1 177 ? 12.422 0.884 -15.935 1.00 96.88 177 MET A N 1
ATOM 1341 C CA . MET A 1 177 ? 13.828 1.102 -15.620 1.00 96.88 177 MET A CA 1
ATOM 1342 C C . MET A 1 177 ? 13.956 2.379 -14.791 1.00 96.88 177 MET A C 1
ATOM 1344 O O . MET A 1 177 ? 13.486 3.441 -15.206 1.00 96.88 177 MET A O 1
ATOM 1348 N N . PHE A 1 178 ? 14.578 2.278 -13.620 1.00 95.56 178 PHE A N 1
ATOM 1349 C CA . PHE A 1 178 ? 14.887 3.431 -12.780 1.00 95.56 178 PHE A CA 1
ATOM 1350 C C . PHE A 1 178 ? 16.088 4.210 -13.327 1.00 95.56 178 PHE A C 1
ATOM 1352 O O . PHE A 1 178 ? 16.793 3.770 -14.237 1.00 95.56 178 PHE A O 1
ATOM 1359 N N . ALA A 1 179 ? 16.313 5.406 -12.776 1.00 93.12 179 ALA A N 1
ATOM 1360 C CA . ALA A 1 179 ? 17.361 6.321 -13.233 1.00 93.12 179 ALA A CA 1
ATOM 1361 C C . ALA A 1 179 ? 18.785 5.745 -13.107 1.00 93.12 179 ALA A C 1
ATOM 1363 O O . ALA A 1 179 ? 19.683 6.176 -13.826 1.00 93.12 179 ALA A O 1
ATOM 1364 N N . ASP A 1 180 ? 18.987 4.765 -12.225 1.00 94.56 180 ASP A N 1
ATOM 1365 C CA . ASP A 1 180 ? 20.247 4.035 -12.053 1.00 94.56 180 ASP A CA 1
ATOM 1366 C C . ASP A 1 180 ? 20.446 2.893 -13.074 1.00 94.56 180 ASP A C 1
ATOM 1368 O O . ASP A 1 180 ? 21.466 2.206 -13.045 1.00 94.56 180 ASP A O 1
ATOM 1372 N N . GLY A 1 181 ? 19.491 2.690 -13.990 1.00 93.94 181 GLY A N 1
ATOM 1373 C CA . GLY A 1 181 ? 19.523 1.648 -15.016 1.00 93.94 181 GLY A CA 1
ATOM 1374 C C . GLY A 1 181 ? 19.045 0.273 -14.543 1.00 93.94 181 GLY A C 1
ATOM 1375 O O . GLY A 1 181 ? 19.076 -0.678 -15.329 1.00 93.94 181 GLY A O 1
ATOM 1376 N N . SER A 1 182 ? 18.602 0.142 -13.290 1.00 96.56 182 SER A N 1
ATOM 1377 C CA . SER A 1 182 ? 18.030 -1.101 -12.774 1.00 96.56 182 SER A CA 1
ATOM 1378 C C . SER A 1 182 ? 16.552 -1.241 -13.154 1.00 96.56 182 SER A C 1
ATOM 1380 O O . SER A 1 182 ? 15.809 -0.261 -13.220 1.00 96.56 182 SER A O 1
ATOM 1382 N N . TRP A 1 183 ? 16.133 -2.471 -13.453 1.00 98.12 183 TRP A N 1
ATOM 1383 C CA . TRP A 1 183 ? 14.749 -2.793 -13.797 1.00 98.12 183 TRP A CA 1
ATOM 1384 C C . TRP A 1 183 ? 13.961 -3.204 -12.559 1.00 98.12 183 TRP A C 1
ATOM 1386 O O . TRP A 1 183 ? 14.463 -3.962 -11.728 1.00 98.12 183 TRP A O 1
ATOM 1396 N N . HIS A 1 184 ? 12.717 -2.740 -12.496 1.00 98.31 184 HIS A N 1
ATOM 1397 C CA . HIS A 1 184 ? 11.784 -2.959 -11.397 1.00 98.31 184 HIS A CA 1
ATOM 1398 C C . HIS A 1 184 ? 10.389 -3.255 -11.934 1.00 98.31 184 HIS A C 1
ATOM 1400 O O . HIS A 1 184 ? 10.006 -2.727 -12.973 1.00 98.31 184 HIS A O 1
ATOM 1406 N N . SER A 1 185 ? 9.607 -4.046 -11.205 1.00 98.56 185 SER A N 1
ATOM 1407 C CA . SER A 1 185 ? 8.163 -4.162 -11.415 1.00 98.56 185 SER A CA 1
ATOM 1408 C C . SER A 1 185 ? 7.448 -3.236 -10.440 1.00 98.56 185 SER A C 1
ATOM 1410 O O . SER A 1 185 ? 7.520 -3.432 -9.228 1.00 98.56 185 SER A O 1
ATOM 1412 N N . VAL A 1 186 ? 6.742 -2.241 -10.966 1.00 98.56 186 VAL A N 1
ATOM 1413 C CA . VAL A 1 186 ? 6.017 -1.244 -10.175 1.00 98.56 186 VAL A CA 1
ATOM 1414 C C . VAL A 1 186 ? 4.527 -1.536 -10.218 1.00 98.56 186 VAL A C 1
ATOM 1416 O O . VAL A 1 186 ? 3.964 -1.765 -11.285 1.00 98.56 186 VAL A O 1
ATOM 1419 N N . LEU A 1 187 ? 3.891 -1.501 -9.051 1.00 98.62 187 LEU A N 1
ATOM 1420 C CA . LEU A 1 187 ? 2.445 -1.502 -8.883 1.00 98.62 187 LEU A CA 1
ATOM 1421 C C . LEU A 1 187 ? 1.981 -0.057 -8.703 1.00 98.62 187 LEU A C 1
ATOM 1423 O O . LEU A 1 187 ? 2.478 0.623 -7.813 1.00 98.62 187 LEU A O 1
ATOM 1427 N N . ALA A 1 188 ? 1.003 0.394 -9.480 1.00 98.44 188 ALA A N 1
ATOM 1428 C CA . ALA A 1 188 ? 0.360 1.689 -9.305 1.00 98.44 188 ALA A CA 1
ATOM 1429 C C . ALA A 1 188 ? -1.162 1.542 -9.238 1.00 98.44 188 ALA A C 1
ATOM 1431 O O . ALA A 1 188 ? -1.748 0.689 -9.905 1.00 98.44 188 ALA A O 1
ATOM 1432 N N . GLY A 1 189 ? -1.824 2.387 -8.455 1.00 97.38 189 GLY A N 1
ATOM 1433 C CA . GLY A 1 189 ? -3.275 2.330 -8.311 1.00 97.38 189 GLY A CA 1
ATOM 1434 C C . GLY A 1 189 ? -3.886 3.645 -7.857 1.00 97.38 189 GLY A C 1
ATOM 1435 O O . GLY A 1 189 ? -3.228 4.477 -7.236 1.00 97.38 189 GLY A O 1
ATOM 1436 N N . GLY A 1 190 ? -5.156 3.827 -8.207 1.00 95.62 190 GLY A N 1
ATOM 1437 C CA . GLY A 1 190 ? -6.012 4.871 -7.654 1.00 95.62 190 GLY A CA 1
ATOM 1438 C C . GLY A 1 190 ? -6.876 4.348 -6.511 1.00 95.62 190 GLY A C 1
ATOM 1439 O O . GLY A 1 190 ? -6.825 3.171 -6.160 1.00 95.62 190 GLY A O 1
ATOM 1440 N N . LEU A 1 191 ? -7.698 5.229 -5.949 1.00 95.25 191 LEU A N 1
ATOM 1441 C CA . LEU A 1 191 ? -8.591 4.928 -4.828 1.00 95.25 191 LEU A CA 1
ATOM 1442 C C . LEU A 1 191 ? -10.058 4.796 -5.264 1.00 95.25 191 LEU A C 1
ATOM 1444 O O . LEU A 1 191 ? -10.919 4.519 -4.432 1.00 95.25 191 LEU A O 1
ATOM 1448 N N . GLY A 1 192 ? -10.365 4.996 -6.552 1.00 92.56 192 GLY A N 1
ATOM 1449 C CA . GLY A 1 192 ? -11.747 5.024 -7.031 1.00 92.56 192 GLY A CA 1
ATOM 1450 C C . GLY A 1 192 ? -12.548 6.094 -6.287 1.00 92.56 192 GLY A C 1
ATOM 1451 O O . GLY A 1 192 ? -12.100 7.237 -6.170 1.00 92.56 192 GLY A O 1
ATOM 1452 N N . GLY A 1 193 ? -13.702 5.714 -5.737 1.00 89.12 193 GLY A N 1
ATOM 1453 C CA . GLY A 1 193 ? -14.553 6.604 -4.943 1.00 89.12 193 GLY A CA 1
ATOM 1454 C C . GLY A 1 193 ? -13.990 7.000 -3.573 1.00 89.12 193 GLY A C 1
ATOM 1455 O O . GLY A 1 193 ? -14.542 7.898 -2.939 1.00 89.12 193 GLY A O 1
ATOM 1456 N N . GLY A 1 194 ? -12.913 6.368 -3.095 1.00 89.56 194 GLY A N 1
ATOM 1457 C CA . GLY A 1 194 ? -12.434 6.589 -1.729 1.00 89.56 194 GLY A CA 1
ATOM 1458 C C . GLY A 1 194 ? -11.377 7.675 -1.556 1.00 89.56 194 GLY A C 1
ATOM 1459 O O . GLY A 1 194 ? -11.086 8.067 -0.425 1.00 89.56 194 GLY A O 1
ATOM 1460 N N . GLY A 1 195 ? -10.838 8.233 -2.644 1.00 91.06 195 GLY A N 1
ATOM 1461 C CA . GLY A 1 195 ? -9.926 9.370 -2.542 1.00 91.06 195 GLY A CA 1
ATOM 1462 C C . GLY A 1 195 ? -9.349 9.871 -3.864 1.00 91.06 195 GLY A C 1
ATOM 1463 O O . GLY A 1 195 ? -9.557 9.300 -4.933 1.00 91.06 195 GLY A O 1
ATOM 1464 N N . LYS A 1 196 ? -8.614 10.983 -3.775 1.00 92.69 196 LYS A N 1
ATOM 1465 C CA . LYS A 1 196 ? -8.065 11.740 -4.912 1.00 92.69 196 LYS A CA 1
ATOM 1466 C C . LYS A 1 196 ? -6.542 11.608 -4.984 1.00 92.69 196 LYS A C 1
ATOM 1468 O O . LYS A 1 196 ? -5.810 12.597 -4.922 1.00 92.69 196 LYS A O 1
ATOM 1473 N N . THR A 1 197 ? -6.076 10.366 -5.059 1.00 93.81 197 THR A N 1
ATOM 1474 C CA . THR A 1 197 ? -4.652 10.015 -4.986 1.00 93.81 197 THR A CA 1
ATOM 1475 C C . THR A 1 197 ? -4.330 8.888 -5.964 1.00 93.81 197 THR A C 1
ATOM 1477 O O . THR A 1 197 ? -5.197 8.060 -6.265 1.00 93.81 197 THR A O 1
ATOM 1480 N N . ILE A 1 198 ? -3.087 8.859 -6.444 1.00 97.00 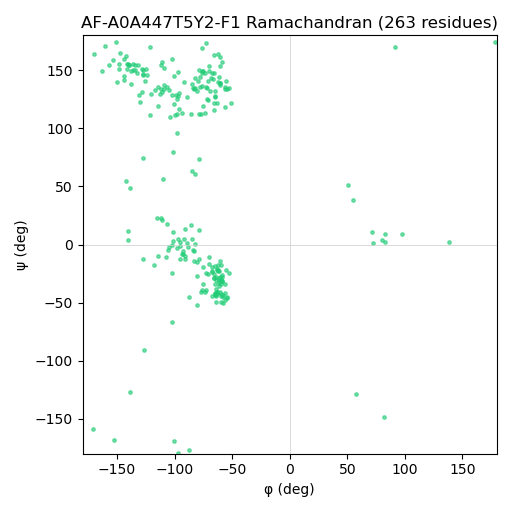198 ILE A N 1
ATOM 1481 C CA . ILE A 1 198 ? -2.444 7.691 -7.059 1.00 97.00 198 ILE A CA 1
ATOM 1482 C C . ILE A 1 198 ? -1.283 7.267 -6.160 1.00 97.00 198 ILE A C 1
ATOM 1484 O O . ILE A 1 198 ? -0.521 8.121 -5.715 1.00 97.00 198 ILE A O 1
ATOM 1488 N N . TYR A 1 199 ? -1.137 5.975 -5.898 1.00 98.06 199 TYR A N 1
ATOM 1489 C CA . TYR A 1 199 ? 0.006 5.414 -5.176 1.00 98.06 199 TYR A CA 1
ATOM 1490 C C . TYR A 1 199 ? 0.876 4.573 -6.109 1.00 98.06 199 TYR A C 1
ATOM 1492 O O . TYR A 1 199 ? 0.377 4.050 -7.111 1.00 98.06 199 TYR A O 1
ATOM 1500 N N . ALA A 1 200 ? 2.149 4.399 -5.750 1.00 98.50 200 ALA A N 1
ATOM 1501 C CA . ALA A 1 200 ? 3.045 3.447 -6.392 1.00 98.50 200 ALA A CA 1
ATOM 1502 C C . ALA A 1 200 ? 3.924 2.690 -5.388 1.00 98.50 200 ALA A C 1
ATOM 1504 O O . ALA A 1 200 ? 4.479 3.275 -4.456 1.00 98.50 200 ALA A O 1
ATOM 1505 N N . LEU A 1 201 ? 4.080 1.385 -5.616 1.00 98.75 201 LEU A N 1
ATOM 1506 C CA . LEU A 1 201 ? 4.920 0.472 -4.843 1.00 98.75 201 LEU A CA 1
ATOM 1507 C C . LEU A 1 201 ? 5.887 -0.259 -5.778 1.00 98.75 201 LEU A C 1
ATOM 1509 O O . LEU A 1 201 ? 5.494 -0.705 -6.856 1.00 98.75 201 LEU A O 1
ATOM 1513 N N . ASP A 1 202 ? 7.124 -0.446 -5.341 1.00 98.56 202 ASP A N 1
ATOM 1514 C CA . ASP A 1 202 ? 8.048 -1.399 -5.941 1.00 98.56 202 ASP A CA 1
ATOM 1515 C C . ASP A 1 202 ? 7.700 -2.807 -5.451 1.00 98.56 202 ASP A C 1
ATOM 1517 O O . ASP A 1 202 ? 7.828 -3.147 -4.274 1.00 98.56 202 ASP A O 1
ATOM 1521 N N . VAL A 1 203 ? 7.227 -3.640 -6.371 1.00 98.50 203 VAL A N 1
ATOM 1522 C CA . VAL A 1 203 ? 6.829 -5.023 -6.100 1.00 98.50 203 VAL A CA 1
ATOM 1523 C C . VAL A 1 203 ? 7.786 -6.022 -6.744 1.00 98.50 203 VAL A C 1
ATOM 1525 O O . VAL A 1 203 ? 7.439 -7.187 -6.946 1.00 98.50 203 VAL A O 1
ATOM 1528 N N . THR A 1 204 ? 9.010 -5.589 -7.053 1.00 98.44 204 THR A N 1
ATOM 1529 C CA . THR A 1 204 ? 9.999 -6.399 -7.767 1.00 98.44 204 THR A CA 1
ATOM 1530 C C . THR A 1 204 ? 10.342 -7.680 -7.027 1.00 98.44 204 THR A C 1
ATOM 1532 O O . THR A 1 204 ? 10.433 -8.728 -7.657 1.00 98.44 204 THR A O 1
ATOM 1535 N N . SER A 1 205 ? 10.508 -7.609 -5.704 1.00 97.00 205 SER A N 1
ATOM 1536 C CA . SER A 1 205 ? 10.997 -8.716 -4.874 1.00 97.00 205 SER A CA 1
ATOM 1537 C C . SER A 1 205 ? 10.054 -8.996 -3.696 1.00 97.00 205 SER A C 1
ATOM 1539 O O . SER A 1 205 ? 10.378 -8.688 -2.551 1.00 97.00 205 SER A O 1
ATOM 1541 N N . PRO A 1 206 ? 8.876 -9.609 -3.914 1.00 96.50 206 PRO A N 1
ATOM 1542 C CA . PRO A 1 206 ? 7.902 -9.834 -2.842 1.00 96.50 206 PRO A CA 1
ATOM 1543 C C . PRO A 1 206 ? 8.458 -10.687 -1.691 1.00 96.50 206 PRO A C 1
ATOM 1545 O O . PRO A 1 206 ? 8.097 -10.479 -0.538 1.00 96.50 206 PRO A O 1
ATOM 1548 N N . SER A 1 207 ? 9.387 -11.607 -1.970 1.00 94.75 20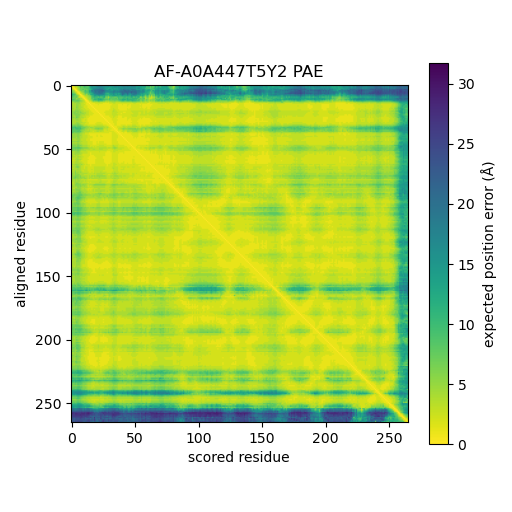7 SER A N 1
ATOM 1549 C CA . SER A 1 207 ? 10.033 -12.443 -0.951 1.00 94.75 207 SER A CA 1
ATOM 1550 C C . SER A 1 207 ? 10.993 -11.686 -0.027 1.00 94.75 207 SER A C 1
ATOM 1552 O O . SER A 1 207 ? 11.343 -12.222 1.020 1.00 94.75 207 SER A O 1
ATOM 1554 N N . SER A 1 208 ? 11.435 -10.473 -0.386 1.00 95.81 208 SER A N 1
ATOM 1555 C CA . SER A 1 208 ? 12.260 -9.629 0.492 1.00 95.81 208 SER A CA 1
ATOM 1556 C C . SER A 1 208 ? 11.433 -8.684 1.366 1.00 95.81 208 SER A C 1
ATOM 1558 O O . SER A 1 208 ? 11.975 -8.081 2.292 1.00 95.81 208 SER A O 1
ATOM 1560 N N . LEU A 1 209 ? 10.125 -8.560 1.120 1.00 96.44 209 LEU A N 1
ATOM 1561 C CA . LEU A 1 209 ? 9.212 -7.727 1.907 1.00 96.44 209 LEU A CA 1
ATOM 1562 C C . LEU A 1 209 ? 8.756 -8.474 3.168 1.00 96.44 209 LEU A C 1
ATOM 1564 O O . LEU A 1 209 ? 7.580 -8.758 3.360 1.00 96.44 209 LEU A O 1
ATOM 1568 N N . THR A 1 210 ? 9.715 -8.830 4.023 1.00 94.38 210 THR A N 1
ATOM 1569 C CA . THR A 1 210 ? 9.512 -9.670 5.221 1.00 94.38 210 THR A CA 1
ATOM 1570 C C . THR A 1 210 ? 9.296 -8.872 6.507 1.00 94.38 210 THR A C 1
ATOM 1572 O O . THR A 1 210 ? 9.089 -9.448 7.573 1.00 94.38 210 THR A O 1
ATOM 1575 N N . SER A 1 211 ? 9.346 -7.542 6.429 1.00 95.19 211 SER A N 1
ATOM 1576 C CA . SER A 1 211 ? 9.090 -6.634 7.547 1.00 95.19 211 SER A CA 1
ATOM 1577 C C . SER A 1 211 ? 8.366 -5.381 7.068 1.00 95.19 211 SER A C 1
ATOM 1579 O O . SER A 1 211 ? 8.442 -5.015 5.896 1.00 95.19 211 SER A O 1
ATOM 1581 N N . GLU A 1 212 ? 7.707 -4.676 7.985 1.00 95.56 212 GLU A N 1
ATOM 1582 C CA . GLU A 1 212 ? 7.026 -3.418 7.657 1.00 95.56 212 GLU A CA 1
ATOM 1583 C C . GLU A 1 212 ? 8.000 -2.316 7.253 1.00 95.56 212 GLU A C 1
ATOM 1585 O O . GLU A 1 212 ? 7.645 -1.478 6.439 1.00 95.56 212 GLU A O 1
ATOM 1590 N N . THR A 1 213 ? 9.233 -2.334 7.763 1.00 96.19 213 THR A N 1
ATOM 1591 C CA . THR A 1 213 ? 10.286 -1.414 7.317 1.00 96.19 213 THR A CA 1
ATOM 1592 C C . THR A 1 213 ? 10.696 -1.704 5.874 1.00 96.19 213 THR A C 1
ATOM 1594 O O . THR A 1 213 ? 10.821 -0.777 5.081 1.00 96.19 213 THR A O 1
ATOM 1597 N N . ALA A 1 214 ? 10.872 -2.980 5.508 1.00 97.44 214 ALA A N 1
ATOM 1598 C CA . ALA A 1 214 ? 11.174 -3.356 4.126 1.00 97.44 214 ALA A CA 1
ATOM 1599 C C . ALA A 1 214 ? 10.024 -2.973 3.181 1.00 97.44 214 ALA A C 1
ATOM 1601 O O . ALA A 1 214 ? 10.264 -2.402 2.123 1.00 97.44 214 ALA A O 1
ATOM 1602 N N . LEU A 1 215 ? 8.779 -3.218 3.599 1.00 98.12 215 LEU A N 1
ATOM 1603 C CA . LEU A 1 215 ? 7.587 -2.818 2.854 1.00 98.12 215 LEU A CA 1
ATOM 1604 C C . LEU A 1 215 ? 7.444 -1.294 2.740 1.00 98.12 215 LEU A C 1
ATOM 1606 O O . LEU A 1 215 ? 7.116 -0.787 1.675 1.00 98.12 215 LEU A O 1
ATOM 1610 N N . ALA A 1 216 ? 7.713 -0.557 3.815 1.00 98.19 216 ALA A N 1
ATOM 1611 C CA . ALA A 1 216 ? 7.711 0.899 3.812 1.00 98.19 216 ALA A CA 1
ATOM 1612 C C . ALA A 1 216 ? 8.745 1.461 2.827 1.00 98.19 216 ALA A C 1
ATOM 1614 O O . ALA A 1 216 ? 8.435 2.384 2.084 1.00 98.19 216 ALA A O 1
ATOM 1615 N N . ASN A 1 217 ? 9.941 0.872 2.759 1.00 97.94 217 ASN A N 1
ATOM 1616 C CA . ASN A 1 217 ? 10.963 1.272 1.788 1.00 97.94 217 ASN A CA 1
ATOM 1617 C C . ASN A 1 217 ? 10.580 0.942 0.337 1.00 97.94 217 ASN A C 1
ATOM 1619 O O . ASN A 1 217 ? 11.089 1.578 -0.579 1.00 97.94 217 ASN A O 1
ATOM 1623 N N . ALA A 1 218 ? 9.697 -0.037 0.129 1.00 98.31 218 ALA A N 1
ATOM 1624 C CA . ALA A 1 218 ? 9.153 -0.366 -1.183 1.00 98.31 218 ALA A CA 1
ATOM 1625 C C . ALA A 1 218 ? 8.030 0.591 -1.625 1.00 98.31 218 ALA A C 1
ATOM 1627 O O . ALA A 1 218 ? 7.648 0.586 -2.793 1.00 98.31 218 ALA A O 1
ATOM 1628 N N . ALA A 1 219 ? 7.490 1.427 -0.730 1.00 98.38 219 ALA A N 1
ATOM 1629 C CA . ALA A 1 219 ? 6.561 2.478 -1.123 1.00 98.38 219 ALA A CA 1
ATOM 1630 C C . ALA A 1 219 ? 7.325 3.606 -1.824 1.00 98.38 219 ALA A C 1
ATOM 1632 O O . ALA A 1 219 ? 8.134 4.297 -1.204 1.00 98.38 219 ALA A O 1
ATOM 1633 N N . LEU A 1 220 ? 7.064 3.780 -3.120 1.00 98.19 220 LEU A N 1
ATOM 1634 C CA . LEU A 1 220 ? 7.813 4.708 -3.962 1.00 98.19 220 LEU A CA 1
ATOM 1635 C C . LEU A 1 220 ? 7.321 6.138 -3.769 1.00 98.19 220 LEU A C 1
ATOM 1637 O O . LEU A 1 220 ? 8.121 7.041 -3.533 1.00 98.19 220 LEU A O 1
ATOM 1641 N N . TRP A 1 221 ? 6.007 6.336 -3.891 1.00 97.44 221 TRP A N 1
ATOM 1642 C CA . TRP A 1 221 ? 5.374 7.643 -3.762 1.00 97.44 221 TRP A CA 1
ATOM 1643 C C . TRP A 1 221 ? 3.851 7.545 -3.698 1.00 97.44 221 TRP A C 1
ATOM 1645 O O . TRP A 1 221 ? 3.236 6.555 -4.102 1.00 97.44 221 TRP A O 1
ATOM 1655 N N . GLU A 1 222 ? 3.245 8.644 -3.256 1.00 96.31 222 GLU A N 1
ATOM 1656 C CA . GLU A 1 222 ? 1.864 8.983 -3.572 1.00 96.31 222 GLU A CA 1
ATOM 1657 C C . GLU A 1 222 ? 1.782 10.357 -4.211 1.00 96.31 222 GLU A C 1
ATOM 1659 O O . GLU A 1 222 ? 2.511 11.280 -3.850 1.00 96.31 222 GLU A O 1
ATOM 1664 N N . PHE A 1 223 ? 0.839 10.489 -5.134 1.00 94.94 223 PHE A N 1
ATOM 1665 C CA . PHE A 1 223 ? 0.576 11.708 -5.864 1.00 94.94 223 PHE A CA 1
ATOM 1666 C C . PHE A 1 223 ? -0.856 12.172 -5.640 1.00 94.94 223 PHE A C 1
ATOM 1668 O O . PHE A 1 223 ? -1.811 11.416 -5.829 1.00 94.94 223 PHE A O 1
ATOM 1675 N N . SER A 1 224 ? -0.997 13.440 -5.276 1.00 92.06 224 SER A N 1
ATOM 1676 C CA . SER A 1 224 ? -2.265 14.157 -5.242 1.00 92.06 224 SER A CA 1
ATOM 1677 C C . SER A 1 224 ? -2.013 15.599 -5.669 1.00 92.06 224 SER A C 1
ATOM 1679 O O . SER A 1 224 ? -0.959 16.160 -5.369 1.00 92.06 224 SER A O 1
ATOM 1681 N N . ASP A 1 225 ? -2.972 16.192 -6.368 1.00 89.38 225 ASP A N 1
ATOM 1682 C CA . ASP A 1 225 ? -2.920 17.575 -6.828 1.00 89.38 225 ASP A CA 1
ATOM 1683 C C . ASP A 1 225 ? -4.302 18.231 -6.702 1.00 89.38 225 ASP A C 1
ATOM 1685 O O . ASP A 1 225 ? -5.337 17.563 -6.721 1.00 89.38 225 ASP A O 1
ATOM 1689 N N . SER A 1 226 ? -4.324 19.560 -6.598 1.00 87.19 226 SER A N 1
ATOM 1690 C CA . SER A 1 226 ? -5.557 20.352 -6.492 1.00 87.19 226 SER A CA 1
ATOM 1691 C C . SER A 1 226 ? -6.525 20.171 -7.672 1.00 87.19 226 SER A C 1
ATOM 1693 O O . SER A 1 226 ? -7.739 20.302 -7.496 1.00 87.19 226 SER A O 1
ATOM 1695 N N . GLY A 1 227 ? -6.006 19.849 -8.860 1.00 84.31 227 GLY A N 1
ATOM 1696 C CA . GLY A 1 227 ? -6.777 19.556 -10.062 1.00 84.31 227 GLY A CA 1
ATOM 1697 C C . GLY A 1 227 ? -7.280 18.115 -10.143 1.00 84.31 227 GLY A C 1
ATOM 1698 O O . GLY A 1 227 ? -8.037 17.803 -11.063 1.00 84.31 227 GLY A O 1
ATOM 1699 N N . MET A 1 228 ? -6.902 17.237 -9.208 1.00 88.69 228 MET A N 1
ATOM 1700 C CA . MET A 1 228 ? -7.327 15.841 -9.229 1.00 88.69 228 MET A CA 1
ATOM 1701 C C . MET A 1 228 ? -8.748 15.644 -8.692 1.00 88.69 228 MET A C 1
ATOM 1703 O O . MET A 1 228 ? -9.214 16.245 -7.717 1.00 88.69 228 MET A O 1
ATOM 1707 N N . GLY A 1 229 ? -9.448 14.750 -9.369 1.00 88.69 229 GLY A N 1
ATOM 1708 C CA . GLY A 1 229 ? -10.697 14.140 -8.971 1.00 88.69 229 GLY A CA 1
ATOM 1709 C C . GLY A 1 229 ? -10.491 12.734 -8.405 1.00 88.69 229 GLY A C 1
ATOM 1710 O O . GLY A 1 229 ? -9.374 12.300 -8.125 1.00 88.69 229 GLY A O 1
ATOM 1711 N N . TYR A 1 230 ? -11.595 12.017 -8.233 1.00 88.81 230 TYR A N 1
ATOM 1712 C CA . TYR A 1 230 ? -11.607 10.610 -7.847 1.00 88.81 230 TYR A CA 1
ATOM 1713 C C . TYR A 1 230 ? -10.976 9.744 -8.941 1.00 88.81 230 TYR A C 1
ATOM 1715 O O . TYR A 1 230 ? -11.371 9.810 -10.114 1.00 88.81 230 TYR A O 1
ATOM 1723 N N . SER A 1 231 ? -9.990 8.933 -8.559 1.00 88.62 231 SER A N 1
ATOM 1724 C CA . SER A 1 231 ? -9.132 8.172 -9.471 1.00 88.62 231 SER A CA 1
ATOM 1725 C C . SER A 1 231 ? -9.756 6.832 -9.884 1.00 88.62 231 SER A C 1
ATOM 1727 O O . SER A 1 231 ? -9.226 5.762 -9.602 1.00 88.62 231 SER A O 1
ATOM 1729 N N . PHE A 1 232 ? -10.898 6.897 -10.579 1.00 85.38 232 PHE A N 1
ATOM 1730 C CA . PHE A 1 232 ? -11.563 5.726 -11.176 1.00 85.38 232 PHE A CA 1
ATOM 1731 C C . PHE A 1 232 ? -10.828 5.177 -12.410 1.00 85.38 232 PHE A C 1
ATOM 1733 O O . PHE A 1 232 ? -10.966 4.006 -12.756 1.00 85.38 232 PHE A O 1
ATOM 1740 N N . GLY A 1 233 ? -10.048 6.019 -13.094 1.00 84.38 233 GLY A N 1
ATOM 1741 C CA . GLY A 1 233 ? -9.222 5.587 -14.218 1.00 84.38 233 GLY A CA 1
ATOM 1742 C C . GLY A 1 233 ? -8.066 4.706 -13.747 1.00 84.38 233 GLY A C 1
ATOM 1743 O O . GLY A 1 233 ? -7.339 5.078 -12.827 1.00 84.38 233 GLY A O 1
ATOM 1744 N N . ARG A 1 234 ? -7.863 3.558 -14.405 1.00 89.88 234 ARG A N 1
ATOM 1745 C CA . ARG A 1 234 ? -6.718 2.679 -14.130 1.00 89.88 234 ARG A CA 1
ATOM 1746 C C . ARG A 1 234 ? -5.435 3.332 -14.668 1.00 89.88 234 ARG A C 1
ATOM 1748 O O . ARG A 1 234 ? -5.409 3.669 -15.855 1.00 89.88 234 ARG A O 1
ATOM 1755 N N . PRO A 1 235 ? -4.388 3.524 -13.847 1.00 93.69 235 PRO A N 1
ATOM 1756 C CA . PRO A 1 235 ? -3.139 4.104 -14.322 1.00 93.69 235 PRO A CA 1
ATOM 1757 C C . PRO A 1 235 ? -2.456 3.178 -15.336 1.00 93.69 235 PRO A C 1
ATOM 1759 O O . PRO A 1 235 ? -2.547 1.960 -15.240 1.00 93.69 235 PRO A O 1
ATOM 1762 N N . THR A 1 236 ? -1.754 3.755 -16.304 1.00 94.94 236 THR A N 1
ATOM 1763 C CA . THR A 1 236 ? -0.921 3.032 -17.272 1.00 94.94 236 THR A CA 1
ATOM 1764 C C . THR A 1 236 ? 0.542 3.337 -16.998 1.00 94.94 236 THR A C 1
ATOM 1766 O O . THR A 1 236 ? 0.917 4.499 -16.868 1.00 94.94 236 THR A O 1
ATOM 1769 N N . ILE A 1 237 ? 1.373 2.302 -16.933 1.00 96.38 237 ILE A N 1
ATOM 1770 C CA . ILE A 1 237 ? 2.820 2.429 -16.753 1.00 96.38 237 ILE A CA 1
ATOM 1771 C C . ILE A 1 237 ? 3.474 2.245 -18.122 1.00 96.38 237 ILE A C 1
ATOM 1773 O O . ILE A 1 237 ? 3.271 1.216 -18.763 1.00 96.38 237 ILE A O 1
ATOM 1777 N N . ALA A 1 238 ? 4.218 3.245 -18.596 1.00 94.19 238 ALA A N 1
ATOM 1778 C CA . ALA A 1 238 ? 4.794 3.212 -19.940 1.00 94.19 238 ALA A CA 1
ATOM 1779 C C . ALA A 1 238 ? 6.133 3.947 -20.040 1.00 94.19 238 ALA A C 1
ATOM 1781 O O . ALA A 1 238 ? 6.380 4.929 -19.337 1.00 94.19 238 ALA A O 1
ATOM 1782 N N . ARG A 1 239 ? 6.978 3.496 -20.975 1.00 94.44 239 ARG A N 1
ATOM 1783 C CA . ARG A 1 239 ? 8.191 4.212 -21.391 1.00 94.44 239 ARG A CA 1
ATOM 1784 C C . ARG A 1 239 ? 7.811 5.439 -22.218 1.00 94.44 239 ARG A C 1
ATOM 1786 O O . ARG A 1 239 ? 6.985 5.351 -23.127 1.00 94.44 239 ARG A O 1
ATOM 1793 N N . LEU A 1 240 ? 8.429 6.576 -21.924 1.00 92.75 240 LEU A N 1
ATOM 1794 C CA . LEU A 1 240 ? 8.210 7.819 -22.656 1.00 92.75 240 LEU A CA 1
ATOM 1795 C C . LEU A 1 240 ? 8.966 7.801 -23.989 1.00 92.75 240 LEU A C 1
ATOM 1797 O O . LEU A 1 240 ? 10.138 7.432 -24.052 1.00 92.75 240 LEU A O 1
ATOM 1801 N N . ASN A 1 241 ? 8.302 8.239 -25.060 1.00 88.31 241 ASN A N 1
ATOM 1802 C CA . ASN A 1 241 ? 8.918 8.294 -26.383 1.00 88.31 241 ASN A CA 1
ATOM 1803 C C . ASN A 1 241 ? 10.146 9.225 -26.388 1.00 88.31 241 ASN A C 1
ATOM 1805 O O . ASN A 1 241 ? 10.122 10.302 -25.791 1.00 88.31 241 ASN A O 1
ATOM 1809 N N . GLY A 1 242 ? 11.212 8.807 -27.072 1.00 83.19 242 GLY A N 1
ATOM 1810 C CA . GLY A 1 242 ? 12.474 9.544 -27.147 1.00 83.19 242 GLY A CA 1
ATOM 1811 C C . GLY A 1 242 ? 13.291 9.550 -25.849 1.00 83.19 242 GLY A C 1
ATOM 1812 O O . GLY A 1 242 ? 14.248 10.315 -25.753 1.00 83.19 242 GLY A O 1
ATOM 1813 N N . SER A 1 243 ? 12.933 8.729 -24.853 1.00 85.25 243 SER A N 1
ATOM 1814 C CA . SER A 1 243 ? 13.625 8.652 -23.564 1.00 85.25 243 SER A CA 1
ATOM 1815 C C . SER A 1 243 ? 13.714 7.216 -23.025 1.00 85.25 243 SER A C 1
ATOM 1817 O O . SER A 1 243 ? 12.977 6.311 -23.421 1.00 85.25 243 SER A O 1
ATOM 1819 N N . ASN A 1 244 ? 14.630 7.010 -22.080 1.00 84.50 244 ASN A N 1
ATOM 1820 C CA . ASN A 1 244 ? 14.692 5.804 -21.250 1.00 84.50 244 ASN A CA 1
ATOM 1821 C C . ASN A 1 244 ? 13.833 5.922 -19.981 1.00 84.50 244 ASN A C 1
ATOM 1823 O O . ASN A 1 244 ? 13.764 4.974 -19.207 1.00 84.50 244 ASN A O 1
ATOM 1827 N N . ALA A 1 245 ? 13.196 7.075 -19.770 1.00 91.50 245 ALA A N 1
ATOM 1828 C CA . ALA A 1 245 ? 12.327 7.323 -18.632 1.00 91.50 245 ALA A CA 1
ATOM 1829 C C . ALA A 1 245 ? 10.967 6.633 -18.787 1.00 91.50 245 ALA A C 1
ATOM 1831 O O . ALA A 1 245 ? 10.427 6.502 -19.889 1.00 91.50 245 ALA A O 1
ATOM 1832 N N . PHE A 1 246 ? 10.399 6.263 -17.648 1.00 96.00 246 PHE A N 1
ATOM 1833 C CA . PHE A 1 246 ? 9.065 5.698 -17.512 1.00 96.00 246 PHE A CA 1
ATOM 1834 C C . PHE A 1 246 ? 8.165 6.687 -16.786 1.00 96.00 246 PHE A C 1
ATOM 1836 O O . PHE A 1 246 ? 8.652 7.527 -16.039 1.00 96.00 246 PHE A O 1
ATOM 1843 N N . ALA A 1 247 ? 6.860 6.594 -17.013 1.00 95.38 247 ALA A N 1
ATOM 1844 C CA . ALA A 1 247 ? 5.878 7.408 -16.314 1.00 95.38 247 ALA A CA 1
ATOM 1845 C C . ALA A 1 247 ? 4.645 6.587 -15.949 1.00 95.38 247 ALA A C 1
ATOM 1847 O O . ALA A 1 247 ? 4.297 5.616 -16.630 1.00 95.38 247 ALA A O 1
ATOM 1848 N N . VAL A 1 248 ? 3.958 7.043 -14.901 1.00 96.06 248 VAL A N 1
ATOM 1849 C CA . VAL A 1 248 ? 2.610 6.590 -14.561 1.00 96.06 248 VAL A CA 1
ATOM 1850 C C . VAL A 1 248 ? 1.620 7.614 -15.108 1.00 96.06 248 VAL A C 1
ATOM 1852 O O . VAL A 1 248 ? 1.569 8.765 -14.676 1.00 96.06 248 VAL A O 1
ATOM 1855 N N . LEU A 1 249 ? 0.846 7.187 -16.100 1.00 93.81 249 LEU A N 1
ATOM 1856 C CA . LEU A 1 249 ? -0.115 7.997 -16.839 1.00 93.81 249 LEU A CA 1
ATOM 1857 C C . LEU A 1 249 ? -1.526 7.692 -16.340 1.00 93.81 249 LEU A C 1
ATOM 1859 O O . LEU A 1 249 ? -1.934 6.534 -16.292 1.00 93.81 249 LEU A O 1
ATOM 1863 N N . PHE A 1 250 ? -2.294 8.717 -15.990 1.00 92.25 250 PHE A N 1
ATOM 1864 C CA . PHE A 1 250 ? -3.663 8.564 -15.501 1.00 92.25 250 PHE A CA 1
ATOM 1865 C C . PHE A 1 250 ? -4.518 9.768 -15.906 1.00 92.25 250 PHE A C 1
ATOM 1867 O O . PHE A 1 250 ? -4.018 10.856 -16.173 1.00 92.25 250 PHE A O 1
ATOM 1874 N N . GLY A 1 251 ? -5.835 9.576 -15.987 1.00 86.81 251 GLY A N 1
ATOM 1875 C CA . GLY A 1 251 ? -6.761 10.700 -16.132 1.00 86.81 251 GLY A CA 1
ATOM 1876 C C . GLY A 1 251 ? -6.820 11.517 -14.840 1.00 86.81 251 GLY A C 1
ATOM 1877 O O . GLY A 1 251 ? -6.623 10.974 -13.756 1.00 86.81 251 GLY A O 1
ATOM 1878 N N . ASN A 1 252 ? -7.152 12.804 -14.934 1.00 83.19 252 ASN A N 1
ATOM 1879 C CA . ASN A 1 252 ? -7.315 13.671 -13.760 1.00 83.19 252 ASN A CA 1
ATOM 1880 C C . ASN A 1 252 ? -8.442 13.216 -12.813 1.00 83.19 252 ASN A C 1
ATOM 1882 O O . ASN A 1 252 ? -8.437 13.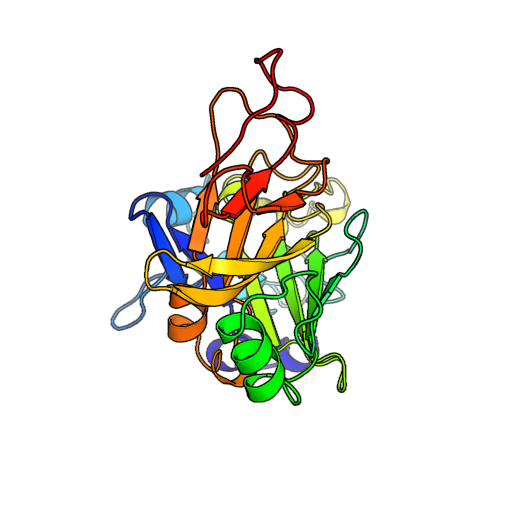605 -11.652 1.00 83.19 252 ASN A O 1
ATOM 1886 N N . GLY A 1 253 ? -9.365 12.367 -13.272 1.00 82.25 253 GLY A N 1
ATOM 1887 C CA . GLY A 1 253 ? -10.397 11.744 -12.441 1.00 82.25 253 GLY A CA 1
ATOM 1888 C C . GLY A 1 253 ? -11.708 12.533 -12.384 1.00 82.25 253 GLY A C 1
ATOM 1889 O O . GLY A 1 253 ? -11.799 13.666 -12.847 1.00 82.25 253 GLY A O 1
ATOM 1890 N N . TYR A 1 254 ? -12.751 11.918 -11.825 1.00 79.69 254 TYR A N 1
ATOM 1891 C CA . TYR A 1 254 ? -14.093 12.513 -11.757 1.00 79.69 254 TYR A CA 1
ATOM 1892 C C . TYR A 1 254 ? -14.221 13.541 -10.631 1.00 79.69 254 TYR A C 1
ATOM 1894 O O . TYR A 1 254 ? -13.594 13.409 -9.582 1.00 79.69 254 TYR A O 1
ATOM 1902 N N . ALA A 1 255 ? -15.081 14.548 -10.815 1.00 77.19 255 ALA A N 1
ATOM 1903 C CA . ALA A 1 255 ? -15.221 15.673 -9.881 1.00 77.19 255 ALA A CA 1
ATOM 1904 C C . ALA A 1 255 ? -13.881 16.399 -9.616 1.00 77.19 255 ALA A C 1
ATOM 1906 O O . ALA A 1 255 ? -13.567 16.802 -8.486 1.00 77.19 255 ALA A O 1
ATOM 1907 N N . SER A 1 256 ? -13.077 16.527 -10.677 1.00 66.62 256 SER A N 1
ATOM 1908 C CA . SER A 1 256 ? -11.924 17.418 -10.757 1.00 66.62 256 SER A CA 1
ATOM 1909 C C . SER A 1 256 ? -12.380 18.867 -10.955 1.00 66.62 256 SER A C 1
ATOM 1911 O O . SER A 1 256 ? -13.383 19.137 -11.614 1.00 66.62 256 SER A O 1
ATOM 1913 N N . SER A 1 257 ? -11.617 19.816 -10.417 1.00 62.06 257 SER A N 1
ATOM 1914 C CA . SER A 1 257 ? -11.752 21.245 -10.739 1.00 62.06 257 SER A CA 1
ATOM 1915 C C . SER A 1 257 ? -11.058 21.615 -12.061 1.00 62.06 257 SER A C 1
ATOM 1917 O O . SER A 1 257 ? -11.321 22.680 -12.615 1.00 62.06 257 SER A O 1
ATOM 1919 N N . ALA A 1 258 ? -10.184 20.739 -12.575 1.00 54.66 258 ALA A N 1
ATOM 1920 C CA . ALA A 1 258 ? -9.422 20.927 -13.808 1.00 54.66 258 ALA A CA 1
ATOM 1921 C C . ALA A 1 258 ? -10.072 20.233 -15.022 1.00 54.66 258 ALA A C 1
ATOM 1923 O O . ALA A 1 258 ? -10.678 19.167 -14.887 1.00 54.66 258 ALA A O 1
ATOM 1924 N N . THR A 1 259 ? -9.890 20.817 -16.212 1.00 47.25 259 THR A N 1
ATOM 1925 C CA . THR A 1 259 ? -10.395 20.327 -17.512 1.00 47.25 259 THR A CA 1
ATOM 1926 C C . THR A 1 259 ? -9.378 19.493 -18.311 1.00 47.25 259 THR A C 1
ATOM 1928 O O . THR A 1 259 ? -9.689 19.070 -19.423 1.00 47.25 259 THR A O 1
ATOM 1931 N N . THR A 1 260 ? -8.176 19.234 -17.775 1.00 46.25 260 THR A N 1
ATOM 1932 C CA . THR A 1 260 ? -7.085 18.507 -18.461 1.00 46.25 260 THR A CA 1
ATOM 1933 C C . THR A 1 260 ? -6.525 17.334 -17.635 1.00 46.25 260 THR A C 1
ATOM 1935 O O . THR A 1 260 ? -6.506 17.438 -16.409 1.00 46.25 260 THR A O 1
ATOM 1938 N N . PRO A 1 261 ? -6.017 16.253 -18.273 1.00 47.88 261 PRO A N 1
ATOM 1939 C CA . PRO A 1 261 ? -5.371 15.118 -17.593 1.00 47.88 261 PRO A CA 1
ATOM 1940 C C . PRO A 1 261 ? -4.123 15.508 -16.778 1.00 47.88 261 PRO A C 1
ATOM 1942 O O . PRO A 1 261 ? -3.432 16.464 -17.131 1.00 47.88 261 PRO A O 1
ATOM 1945 N N . SER A 1 262 ? -3.801 14.734 -15.734 1.00 51.00 262 SER A N 1
ATOM 1946 C CA . SER A 1 262 ? -2.612 14.911 -14.878 1.00 51.00 262 SER A CA 1
ATOM 1947 C C . SER A 1 262 ? -1.587 13.793 -15.125 1.00 51.00 262 SER A C 1
ATOM 1949 O O . SER A 1 262 ? -1.955 12.683 -15.487 1.00 51.00 262 SER A O 1
ATOM 1951 N N . SER A 1 263 ? -0.293 14.053 -14.923 1.00 40.03 263 SER A N 1
ATOM 1952 C CA . SER A 1 263 ? 0.761 13.031 -15.056 1.00 40.03 263 SER A CA 1
ATOM 1953 C C . SER A 1 263 ? 1.865 13.245 -14.027 1.00 40.03 263 SER A C 1
ATOM 1955 O O . SER A 1 263 ? 2.264 14.392 -13.822 1.00 40.03 263 SER A O 1
ATOM 1957 N N . MET A 1 264 ? 2.409 12.165 -13.460 1.00 48.19 264 MET A N 1
ATOM 1958 C CA . MET A 1 264 ? 3.629 12.202 -12.647 1.00 48.19 264 MET A CA 1
ATOM 1959 C C . MET A 1 264 ? 4.776 11.528 -13.414 1.00 48.19 264 MET A C 1
ATOM 1961 O O . MET A 1 264 ? 4.576 10.477 -14.030 1.00 48.19 264 MET A O 1
ATOM 1965 N N . ARG A 1 265 ? 5.942 12.185 -13.430 1.00 40.88 265 ARG A N 1
ATOM 1966 C CA . ARG A 1 265 ? 7.178 11.712 -14.069 1.00 40.88 265 ARG A CA 1
ATOM 1967 C C . ARG A 1 265 ? 8.113 11.111 -13.037 1.00 40.88 265 ARG A C 1
ATOM 1969 O O . ARG A 1 265 ? 8.151 11.676 -11.924 1.00 40.88 265 ARG A O 1
#

Foldseek 3Di:
DLVCLPDCNLVFPAAEWEAAPVVFFIWGCADDDVVHIHHDPVLLCLLQVPHNCSRVLSSVLSRHCCQDVVNVHQFHDDPGSFADADQADKDKDAQADDPDPDPLVVVLSVVRVGAQIWIWTFHQSQWIWIARPVPRHTLHIYHYPFQSNPNNLNGHNCCVVVPFFHQRWYKDWHWAQDPVRHIFIKIKTFRARRGFKIWIFGPRHSVQSRHNVSRRNRGNGMDGDLQADGFNWYWDWDQDPPDSGIWTFGASYPPGPDPGGDTDD

pLDDT: mean 91.73, std 11.16, range [40.03, 98.75]

InterPro domains:
  IPR008707 PilY1, beta-propeller domain [PF05567] (82-258)
  IPR011047 Quinoprotein alcohol dehydrogenase-like superfamily [SSF50998] (114-212)
  IPR015943 WD40/YVTN repeat-like-containing domain superfamily [G3DSA:2.130.10.10] (36-260)

Mean predicted aligned error: 4.91 Å

Radius of gyration: 18.42 Å; Cα contacts (8 Å, |Δi|>4): 636; chains: 1; bounding box: 46×41×52 Å